Protein AF-A0A7X8ALM3-F1 (afdb_monomer)

Mean predicted aligned error: 10.56 Å

Structure (mmCIF, N/CA/C/O backbone):
data_AF-A0A7X8ALM3-F1
#
_entry.id   AF-A0A7X8ALM3-F1
#
loop_
_atom_site.group_PDB
_atom_site.id
_atom_site.type_symbol
_atom_site.label_atom_id
_atom_site.label_alt_id
_atom_site.label_comp_id
_atom_site.label_asym_id
_atom_site.label_entity_id
_atom_site.label_seq_id
_atom_site.pdbx_PDB_ins_code
_atom_site.Cartn_x
_atom_site.Cartn_y
_atom_site.Cartn_z
_atom_site.occupancy
_atom_site.B_iso_or_equiv
_atom_site.auth_seq_id
_atom_site.auth_comp_id
_atom_site.auth_asym_id
_atom_site.auth_atom_id
_atom_site.pdbx_PDB_model_num
ATOM 1 N N . MET A 1 1 ? 28.242 62.140 18.113 1.00 42.97 1 MET A N 1
ATOM 2 C CA . MET A 1 1 ? 26.883 62.008 17.534 1.00 42.97 1 MET A CA 1
ATOM 3 C C . MET A 1 1 ? 27.015 61.439 16.128 1.00 42.97 1 MET A C 1
ATOM 5 O O . MET A 1 1 ? 28.011 61.757 15.499 1.00 42.97 1 MET A O 1
ATOM 9 N N . ILE A 1 2 ? 26.022 60.651 15.677 1.00 36.22 2 ILE A N 1
ATOM 10 C CA . ILE A 1 2 ? 25.994 59.713 14.520 1.00 36.22 2 ILE A CA 1
ATOM 11 C C . ILE A 1 2 ? 26.435 58.292 14.958 1.00 36.22 2 ILE A C 1
ATOM 13 O O . ILE A 1 2 ? 27.623 58.015 15.042 1.00 36.22 2 ILE A O 1
ATOM 17 N N . ARG A 1 3 ? 25.558 57.487 15.594 1.00 34.81 3 ARG A N 1
ATOM 18 C CA . ARG A 1 3 ? 24.567 56.525 15.026 1.00 34.81 3 ARG A CA 1
ATOM 19 C C . ARG A 1 3 ? 25.234 55.512 14.076 1.00 34.81 3 ARG A C 1
ATOM 21 O O . ARG A 1 3 ? 25.529 55.859 12.945 1.00 34.81 3 ARG A O 1
ATOM 28 N N . SER A 1 4 ? 25.672 54.342 14.551 1.00 39.66 4 SER A N 1
ATOM 29 C CA . SER A 1 4 ? 24.882 53.109 14.778 1.00 39.66 4 SER A CA 1
ATOM 30 C C . SER A 1 4 ? 24.186 52.583 13.522 1.00 39.66 4 SER A C 1
ATOM 32 O O . SER A 1 4 ? 23.047 52.964 13.287 1.00 39.66 4 SER A O 1
ATOM 34 N N . ILE A 1 5 ? 24.824 51.649 12.804 1.00 39.88 5 ILE A N 1
ATOM 35 C CA . ILE A 1 5 ? 24.152 50.519 12.137 1.00 39.88 5 ILE A CA 1
ATOM 36 C C . ILE A 1 5 ? 25.084 49.305 12.262 1.00 39.88 5 ILE A C 1
ATOM 38 O O . ILE A 1 5 ? 26.095 49.201 11.572 1.00 39.88 5 ILE A O 1
ATOM 42 N N . LEU A 1 6 ? 24.759 48.417 13.201 1.00 35.19 6 LEU A N 1
ATOM 43 C CA . LEU A 1 6 ? 25.344 47.087 13.322 1.00 35.19 6 LEU A CA 1
ATOM 44 C C . LEU A 1 6 ? 24.516 46.176 12.404 1.00 35.19 6 LEU A C 1
ATOM 46 O O . LEU A 1 6 ? 23.349 45.917 12.693 1.00 35.19 6 LEU A O 1
ATOM 50 N N . ILE A 1 7 ? 25.075 45.743 11.276 1.00 41.69 7 ILE A N 1
ATOM 51 C CA . ILE A 1 7 ? 24.435 44.735 10.423 1.00 41.69 7 ILE A CA 1
ATOM 52 C C . ILE A 1 7 ? 24.705 43.377 11.072 1.00 41.69 7 ILE A C 1
ATOM 54 O O . ILE A 1 7 ? 25.797 42.825 10.963 1.00 41.69 7 ILE A O 1
ATOM 58 N N . ALA A 1 8 ? 23.713 42.863 11.797 1.00 37.28 8 ALA A N 1
ATOM 59 C CA . ALA A 1 8 ? 23.699 41.484 12.255 1.00 37.28 8 ALA A CA 1
ATOM 60 C C . ALA A 1 8 ? 23.430 40.578 11.045 1.00 37.28 8 ALA A C 1
ATOM 62 O O . ALA A 1 8 ? 22.298 40.460 10.579 1.00 37.28 8 ALA A O 1
ATOM 63 N N . VAL A 1 9 ? 24.483 39.958 10.515 1.00 37.53 9 VAL A N 1
ATOM 64 C CA . VAL A 1 9 ? 24.355 38.863 9.551 1.00 37.53 9 VAL A CA 1
ATOM 65 C C . VAL A 1 9 ? 23.925 37.627 10.335 1.00 37.53 9 VAL A C 1
ATOM 67 O O . VAL A 1 9 ? 24.736 36.961 10.975 1.00 37.53 9 VAL A O 1
ATOM 70 N N . VAL A 1 10 ? 22.624 37.345 10.324 1.00 37.97 10 VAL A N 1
ATOM 71 C CA . VAL A 1 10 ? 22.084 36.060 10.767 1.00 37.97 10 VAL A CA 1
ATOM 72 C C . VAL A 1 10 ? 22.474 35.031 9.709 1.00 37.97 10 VAL A C 1
ATOM 74 O O . VAL A 1 10 ? 21.886 34.983 8.630 1.00 37.97 10 VAL A O 1
ATOM 77 N N . LEU A 1 11 ? 23.498 34.225 10.001 1.00 32.16 11 LEU A N 1
ATOM 78 C CA . LEU A 1 11 ? 23.775 33.000 9.258 1.00 32.16 11 LEU A CA 1
ATOM 79 C C . LEU A 1 11 ? 22.597 32.040 9.490 1.00 32.16 11 LEU A C 1
ATOM 81 O O . LEU A 1 11 ? 22.545 31.331 10.494 1.00 32.16 11 LEU A O 1
ATOM 85 N N . LEU A 1 12 ? 21.634 32.027 8.567 1.00 32.84 12 LEU A N 1
ATOM 86 C CA . LEU A 1 12 ? 20.717 30.902 8.429 1.00 32.84 12 LEU A CA 1
ATOM 87 C C . LEU A 1 12 ? 21.548 29.708 7.948 1.00 32.84 12 LEU A C 1
ATOM 89 O O . LEU A 1 12 ? 21.917 29.619 6.778 1.00 32.84 12 LEU A O 1
ATOM 93 N N . ALA A 1 13 ? 21.859 28.793 8.863 1.00 34.62 13 ALA A N 1
ATOM 94 C CA . ALA A 1 13 ? 22.321 27.460 8.515 1.00 34.62 13 ALA A CA 1
ATOM 95 C C . ALA A 1 13 ? 21.152 26.710 7.859 1.00 34.62 13 ALA A C 1
ATOM 97 O O . ALA A 1 13 ? 20.369 26.032 8.521 1.00 34.62 13 ALA A O 1
ATOM 98 N N . VAL A 1 14 ? 21.003 26.885 6.546 1.00 33.19 14 VAL A N 1
ATOM 99 C CA . VAL A 1 14 ? 20.173 26.016 5.716 1.00 33.19 14 VAL A CA 1
ATOM 100 C C . VAL A 1 14 ? 20.854 24.653 5.729 1.00 33.19 14 VAL A C 1
ATOM 102 O O . VAL A 1 14 ? 21.891 24.462 5.098 1.00 33.19 14 VAL A O 1
ATOM 105 N N . MET A 1 15 ? 20.309 23.716 6.503 1.00 31.58 15 MET A N 1
ATOM 106 C CA . MET A 1 15 ? 20.676 22.313 6.361 1.00 31.58 15 MET A CA 1
ATOM 107 C C . MET A 1 15 ? 20.259 21.878 4.954 1.00 31.58 15 MET A C 1
ATOM 109 O O . MET A 1 15 ? 19.075 21.995 4.627 1.00 31.58 15 MET A O 1
ATOM 113 N N . PRO A 1 16 ? 21.182 21.410 4.099 1.00 35.53 16 PRO A N 1
ATOM 114 C CA . PRO A 1 16 ? 20.782 20.843 2.830 1.00 35.53 16 PRO A CA 1
ATOM 115 C C . PRO A 1 16 ? 19.986 19.575 3.135 1.00 35.53 16 PRO A C 1
ATOM 117 O O . PRO A 1 16 ? 20.497 18.634 3.744 1.00 35.53 16 PRO A O 1
ATOM 120 N N . ALA A 1 17 ? 18.718 19.558 2.721 1.00 36.28 17 ALA A N 1
ATOM 121 C CA . ALA A 1 17 ? 18.027 18.307 2.485 1.00 36.28 17 ALA A CA 1
ATOM 122 C C . ALA A 1 17 ? 18.899 17.538 1.492 1.00 36.28 17 ALA A C 1
ATOM 124 O O . ALA A 1 17 ? 19.085 17.975 0.355 1.00 36.28 17 ALA A O 1
ATOM 125 N N . VAL A 1 18 ? 19.508 16.447 1.950 1.00 33.84 18 VAL A N 1
ATOM 126 C CA . VAL A 1 18 ? 20.234 15.528 1.084 1.00 33.84 18 VAL A CA 1
ATOM 127 C C . VAL A 1 18 ? 19.183 14.898 0.174 1.00 33.84 18 VAL A C 1
ATOM 129 O O . VAL A 1 18 ? 18.592 13.871 0.495 1.00 33.84 18 VAL A O 1
ATOM 132 N N . LEU A 1 19 ? 18.907 15.555 -0.956 1.00 36.72 19 LEU A N 1
ATOM 133 C CA . LEU A 1 19 ? 18.426 14.872 -2.141 1.00 36.72 19 LEU A CA 1
ATOM 134 C C . LEU A 1 19 ? 19.529 13.880 -2.482 1.00 36.72 19 LEU A C 1
ATOM 136 O O . LEU A 1 19 ? 20.581 14.248 -3.005 1.00 36.72 19 LEU A O 1
ATOM 140 N N . VAL A 1 20 ? 19.298 12.617 -2.145 1.00 37.38 20 VAL A N 1
ATOM 141 C CA . VAL A 1 20 ? 20.015 11.522 -2.779 1.00 37.38 20 VAL A CA 1
ATOM 142 C C . VAL A 1 20 ? 19.590 11.572 -4.242 1.00 37.38 20 VAL A C 1
ATOM 144 O O . VAL A 1 20 ? 18.560 11.026 -4.627 1.00 37.38 20 VAL A O 1
ATOM 147 N N . ALA A 1 21 ? 20.348 12.319 -5.043 1.00 37.06 21 ALA A N 1
ATOM 148 C CA . ALA A 1 21 ? 20.296 12.227 -6.485 1.00 37.06 21 ALA A CA 1
ATOM 149 C C . ALA A 1 21 ? 20.693 10.790 -6.825 1.00 37.06 21 ALA A C 1
ATOM 151 O O . ALA A 1 21 ? 21.858 10.408 -6.698 1.00 37.06 21 ALA A O 1
ATOM 152 N N . GLN A 1 22 ? 19.707 9.969 -7.181 1.00 42.00 22 GLN A N 1
ATOM 153 C CA . GLN A 1 22 ? 19.976 8.703 -7.839 1.00 42.00 22 GLN A CA 1
ATOM 154 C C . GLN A 1 22 ? 20.719 9.055 -9.127 1.00 42.00 22 GLN A C 1
ATOM 156 O O . GLN A 1 22 ? 20.191 9.771 -9.978 1.00 42.00 22 GLN A O 1
ATOM 161 N N . GLY A 1 23 ? 21.994 8.664 -9.199 1.00 34.94 23 GLY A N 1
ATOM 162 C CA . GLY A 1 23 ? 22.827 8.911 -10.366 1.00 34.94 23 GLY A CA 1
ATOM 163 C C . GLY A 1 23 ? 22.116 8.401 -11.613 1.00 34.94 23 GLY A C 1
ATOM 164 O O . GLY A 1 23 ? 21.542 7.312 -11.590 1.00 34.94 23 GLY A O 1
ATOM 165 N N . ALA A 1 24 ? 22.129 9.207 -12.674 1.00 36.59 24 ALA A N 1
ATOM 166 C CA . ALA A 1 24 ? 21.631 8.797 -13.975 1.00 36.59 24 ALA A CA 1
ATOM 167 C C . ALA A 1 24 ? 22.342 7.497 -14.370 1.00 36.59 24 ALA A C 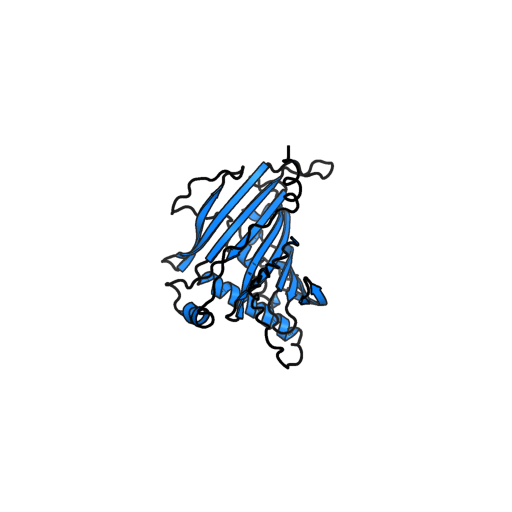1
ATOM 169 O O . ALA A 1 24 ? 23.557 7.472 -14.565 1.00 36.59 24 ALA A O 1
ATOM 170 N N . VAL A 1 25 ? 21.589 6.402 -14.407 1.00 49.72 25 VAL A N 1
ATOM 171 C CA . VAL A 1 25 ? 22.070 5.146 -14.964 1.00 49.72 25 VAL A CA 1
ATOM 172 C C . VAL A 1 25 ? 22.090 5.357 -16.474 1.00 49.72 25 VAL A C 1
ATOM 174 O O . VAL A 1 25 ? 21.031 5.472 -17.088 1.00 49.72 25 VAL A O 1
ATOM 177 N N . ASP A 1 26 ? 23.288 5.469 -17.053 1.00 47.03 26 ASP A N 1
ATOM 178 C CA . ASP A 1 26 ? 23.509 5.447 -18.503 1.00 47.03 26 ASP A CA 1
ATOM 179 C C . ASP A 1 26 ? 23.067 4.078 -19.040 1.00 47.03 26 ASP A C 1
ATOM 181 O O . ASP A 1 26 ? 23.829 3.114 -19.113 1.00 47.03 26 ASP A O 1
ATOM 185 N N . GLY A 1 27 ? 21.784 3.978 -19.364 1.00 58.16 27 GLY A N 1
ATOM 186 C CA . GLY A 1 27 ? 21.141 2.816 -19.948 1.00 58.16 27 GLY A CA 1
ATOM 187 C C . GLY A 1 27 ? 19.998 3.285 -20.835 1.00 58.16 27 GLY A C 1
ATOM 188 O O . GLY A 1 27 ? 19.369 4.310 -20.570 1.00 58.16 27 GLY A O 1
ATOM 189 N N . SER A 1 28 ? 19.734 2.551 -21.917 1.00 69.75 28 SER A N 1
ATOM 190 C CA . SER A 1 28 ? 18.478 2.750 -22.644 1.00 69.75 28 SER A CA 1
ATOM 191 C C . SER A 1 28 ? 17.316 2.562 -21.662 1.00 69.75 28 SER A C 1
ATOM 193 O O . SER A 1 28 ? 17.413 1.674 -20.810 1.00 69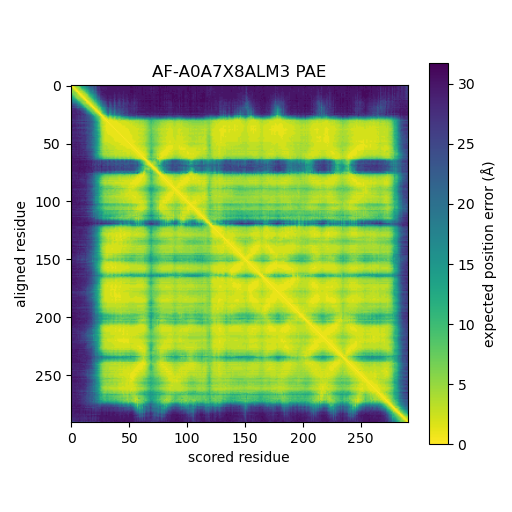.75 28 SER A O 1
ATOM 195 N N . PRO A 1 29 ? 16.252 3.382 -21.735 1.00 74.31 29 PRO A N 1
ATOM 196 C CA . PRO A 1 29 ? 15.106 3.201 -20.860 1.00 74.31 29 PRO A CA 1
ATOM 197 C C . PRO A 1 29 ? 14.581 1.764 -21.006 1.00 74.31 29 PRO A C 1
ATOM 199 O O . PRO A 1 29 ? 14.541 1.257 -22.135 1.00 74.31 29 PRO A O 1
ATOM 202 N N . PRO A 1 30 ? 14.227 1.099 -19.893 1.00 87.38 30 PRO A N 1
ATOM 203 C CA . PRO A 1 30 ? 13.735 -0.272 -19.915 1.00 87.38 30 PRO A CA 1
ATOM 204 C C . PRO A 1 30 ? 12.542 -0.409 -20.865 1.00 87.38 30 PRO A C 1
ATOM 206 O O . PRO A 1 30 ? 11.712 0.495 -21.000 1.00 87.38 30 PRO A O 1
ATOM 209 N N . SER A 1 31 ? 12.448 -1.559 -21.526 1.00 92.44 31 SER A N 1
ATOM 210 C CA . SER A 1 31 ? 11.266 -1.922 -22.305 1.00 92.44 31 SER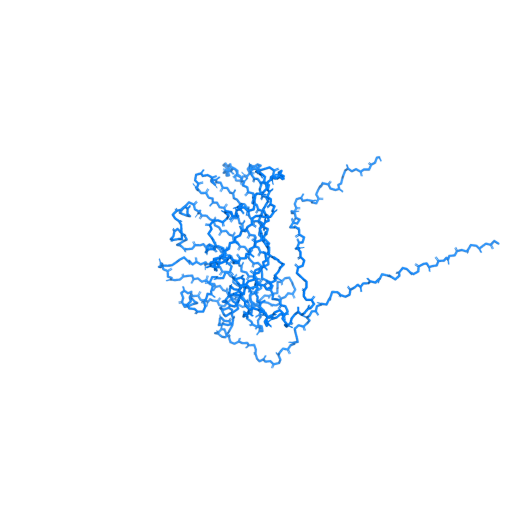 A CA 1
ATOM 211 C C . SER A 1 31 ? 10.020 -1.989 -21.412 1.00 92.44 31 SER A C 1
ATOM 213 O O . SER A 1 31 ? 10.112 -2.144 -20.195 1.00 92.44 31 SER A O 1
ATOM 215 N N . LEU A 1 32 ? 8.825 -1.922 -22.011 1.00 91.62 32 LEU A N 1
ATOM 216 C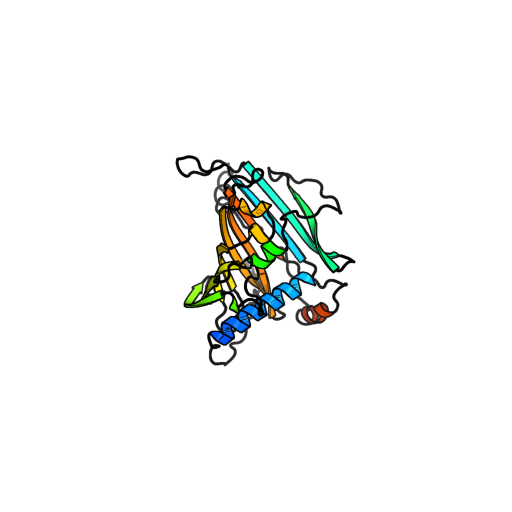 CA . LEU A 1 32 ? 7.569 -2.030 -21.258 1.00 91.62 32 LEU A CA 1
ATOM 217 C C . LEU A 1 32 ? 7.487 -3.337 -20.448 1.00 91.62 32 LEU A C 1
ATOM 219 O O . LEU A 1 32 ? 7.046 -3.323 -19.303 1.00 91.62 32 LEU A O 1
ATOM 223 N N . ALA A 1 33 ? 7.947 -4.452 -21.022 1.00 94.00 33 ALA A N 1
ATOM 224 C CA . ALA A 1 33 ? 7.982 -5.736 -20.328 1.00 94.00 33 ALA A CA 1
ATOM 225 C C . ALA A 1 33 ? 8.924 -5.697 -19.111 1.00 94.00 33 ALA A C 1
ATOM 227 O O . ALA A 1 33 ? 8.541 -6.124 -18.026 1.00 94.00 33 ALA A O 1
ATOM 228 N N . GLU A 1 34 ? 10.119 -5.117 -19.264 1.00 95.06 34 GLU A N 1
ATOM 229 C CA . GLU A 1 34 ? 11.064 -4.937 -18.154 1.00 95.06 34 GLU A CA 1
ATOM 230 C C . GLU A 1 34 ? 10.510 -3.995 -17.077 1.00 95.06 34 GLU A C 1
ATOM 232 O O . GLU A 1 34 ? 10.685 -4.261 -15.891 1.00 95.06 34 GLU A O 1
ATOM 237 N N . LEU A 1 35 ? 9.795 -2.930 -17.454 1.00 94.94 35 LEU A N 1
ATOM 238 C CA . LEU A 1 35 ? 9.128 -2.033 -16.504 1.00 94.94 35 LEU A CA 1
ATOM 239 C C . LEU A 1 35 ? 8.060 -2.754 -15.679 1.00 94.94 35 LEU A C 1
ATOM 241 O O . LEU A 1 35 ? 8.011 -2.575 -14.463 1.00 94.94 35 LEU A O 1
ATOM 245 N N . ILE A 1 36 ? 7.223 -3.574 -16.319 1.00 95.81 36 ILE A N 1
ATOM 246 C CA . ILE A 1 36 ? 6.192 -4.371 -15.639 1.00 95.81 36 ILE A CA 1
ATOM 247 C C . ILE A 1 36 ? 6.840 -5.369 -14.672 1.00 95.81 36 ILE A C 1
ATOM 249 O O . ILE A 1 36 ? 6.396 -5.509 -13.531 1.00 95.81 36 ILE A O 1
ATOM 253 N N . ASP A 1 37 ? 7.914 -6.031 -15.101 1.00 96.50 37 ASP A N 1
ATOM 254 C CA . ASP A 1 37 ? 8.645 -6.987 -14.274 1.00 96.50 37 ASP A CA 1
ATOM 255 C C . ASP A 1 37 ? 9.319 -6.308 -13.079 1.00 96.50 37 ASP A C 1
ATOM 257 O O . ASP A 1 37 ? 9.228 -6.802 -11.953 1.00 96.50 37 ASP A O 1
ATOM 261 N N . ASN A 1 38 ? 9.939 -5.148 -13.295 1.00 96.25 38 ASN A N 1
ATOM 262 C CA . ASN A 1 38 ? 10.542 -4.347 -12.235 1.00 96.25 38 ASN A CA 1
ATOM 263 C C . ASN A 1 38 ? 9.494 -3.849 -11.237 1.00 96.25 38 ASN A C 1
ATOM 265 O O . ASN A 1 38 ? 9.717 -3.956 -10.031 1.00 96.25 38 ASN A O 1
ATOM 269 N N . LEU A 1 39 ? 8.336 -3.382 -11.713 1.00 97.06 39 LEU A N 1
ATOM 270 C CA . LEU A 1 39 ? 7.218 -2.966 -10.868 1.00 97.06 39 LEU A CA 1
ATOM 271 C C . LEU A 1 39 ? 6.722 -4.123 -9.992 1.00 97.06 39 LEU A C 1
ATOM 273 O O . LEU A 1 39 ? 6.602 -3.963 -8.776 1.00 97.06 39 LEU A O 1
ATOM 277 N N . ALA A 1 40 ? 6.477 -5.294 -10.585 1.00 96.94 40 ALA A N 1
ATOM 278 C CA . ALA A 1 40 ? 6.006 -6.463 -9.846 1.00 96.94 40 ALA A CA 1
ATOM 279 C C . ALA A 1 40 ? 7.043 -6.945 -8.814 1.00 96.94 40 ALA A C 1
ATOM 281 O O . ALA A 1 40 ? 6.714 -7.250 -7.666 1.00 96.94 40 ALA A O 1
ATOM 282 N N . ASN A 1 41 ? 8.326 -6.952 -9.186 1.00 96.94 41 ASN A N 1
ATOM 283 C CA . ASN A 1 41 ? 9.413 -7.298 -8.272 1.00 96.94 41 ASN A CA 1
ATOM 284 C C . ASN A 1 41 ? 9.571 -6.274 -7.139 1.00 96.94 41 ASN A C 1
ATOM 286 O O . ASN A 1 41 ? 9.838 -6.661 -6.000 1.00 96.94 41 ASN A O 1
ATOM 290 N N . ALA A 1 42 ? 9.397 -4.979 -7.418 1.00 96.62 42 ALA A N 1
ATOM 291 C CA . ALA A 1 42 ? 9.428 -3.932 -6.402 1.00 96.62 42 ALA A CA 1
ATOM 292 C C . ALA A 1 42 ? 8.294 -4.116 -5.385 1.00 96.62 42 ALA A C 1
ATOM 294 O O . ALA A 1 42 ? 8.542 -4.031 -4.182 1.00 96.62 42 ALA A O 1
ATOM 295 N N . GLN A 1 43 ? 7.085 -4.449 -5.848 1.00 95.94 43 GLN A N 1
ATOM 296 C CA . GLN A 1 43 ? 5.953 -4.746 -4.969 1.00 95.94 43 GLN A CA 1
ATOM 297 C C . GLN A 1 43 ? 6.197 -5.990 -4.112 1.00 95.94 43 GLN A C 1
ATOM 299 O O . GLN A 1 43 ? 6.042 -5.929 -2.893 1.00 95.94 43 GLN A O 1
ATOM 304 N N . HIS A 1 44 ? 6.684 -7.081 -4.708 1.00 95.88 44 HIS A N 1
ATOM 305 C CA . HIS A 1 44 ? 7.031 -8.294 -3.965 1.00 95.88 44 HIS A CA 1
ATOM 306 C C . HIS A 1 44 ? 8.099 -8.043 -2.894 1.00 95.88 44 HIS A C 1
ATOM 308 O O . HIS A 1 44 ? 7.950 -8.468 -1.749 1.00 95.88 44 HIS A O 1
ATOM 314 N N . ARG A 1 45 ? 9.173 -7.318 -3.235 1.00 95.25 45 ARG A N 1
ATOM 315 C CA . ARG A 1 45 ? 10.237 -6.978 -2.278 1.00 95.25 45 ARG A CA 1
ATOM 316 C C . ARG A 1 45 ? 9.743 -6.047 -1.173 1.00 95.25 45 ARG A C 1
ATOM 318 O O . ARG A 1 45 ? 10.154 -6.221 -0.029 1.00 95.25 45 ARG A O 1
ATOM 325 N N . GLY A 1 46 ? 8.883 -5.083 -1.503 1.00 95.44 46 GLY A N 1
ATOM 326 C CA . GLY A 1 46 ? 8.257 -4.176 -0.539 1.00 95.44 46 GLY A CA 1
ATOM 327 C C . GLY A 1 46 ? 7.388 -4.921 0.471 1.00 95.44 46 GLY A C 1
ATOM 328 O O . GLY A 1 46 ? 7.583 -4.767 1.676 1.00 95.44 46 GLY A O 1
ATOM 329 N N . SER A 1 47 ? 6.502 -5.786 -0.024 1.00 93.62 47 SER A N 1
ATOM 330 C CA . SER A 1 47 ? 5.674 -6.701 0.772 1.00 93.62 47 SER A CA 1
ATOM 331 C C . SER A 1 47 ? 6.529 -7.588 1.691 1.00 93.62 47 SER A C 1
ATOM 333 O O . SER A 1 47 ? 6.401 -7.540 2.915 1.00 93.62 47 SER A O 1
ATOM 335 N N . PHE A 1 48 ? 7.521 -8.289 1.127 1.00 93.50 48 PHE A N 1
ATOM 336 C CA . PHE A 1 48 ? 8.443 -9.145 1.881 1.00 93.50 48 PHE A CA 1
ATOM 337 C C . PHE A 1 48 ? 9.169 -8.401 3.010 1.00 93.50 48 PHE A C 1
ATOM 339 O O . PHE A 1 48 ? 9.320 -8.939 4.112 1.00 93.50 48 PHE A O 1
ATOM 346 N N . PHE A 1 49 ? 9.656 -7.189 2.719 1.00 94.81 49 PHE A N 1
ATOM 347 C CA . PHE A 1 49 ? 10.384 -6.355 3.671 1.00 94.81 49 PHE A CA 1
ATOM 348 C C . PHE A 1 49 ? 9.474 -5.893 4.810 1.00 94.81 49 PHE A C 1
ATOM 350 O O . PHE A 1 49 ? 9.875 -5.976 5.971 1.00 94.81 49 PHE A O 1
ATOM 357 N N . ARG A 1 50 ? 8.243 -5.469 4.494 1.00 93.00 50 ARG A N 1
ATOM 358 C CA . ARG A 1 50 ? 7.229 -5.060 5.477 1.00 93.00 50 ARG A CA 1
ATOM 359 C C . ARG A 1 50 ? 6.929 -6.156 6.479 1.00 93.00 50 ARG A C 1
ATOM 361 O O . ARG A 1 50 ? 7.059 -5.914 7.674 1.00 93.00 50 ARG A O 1
ATOM 368 N N . ASP A 1 51 ? 6.638 -7.361 6.008 1.00 91.50 51 ASP A N 1
ATOM 369 C CA . ASP A 1 51 ? 6.280 -8.490 6.877 1.00 91.50 51 ASP A CA 1
ATOM 370 C C . ASP A 1 51 ? 7.388 -8.876 7.873 1.00 91.50 51 ASP A C 1
ATOM 372 O O . ASP A 1 51 ? 7.130 -9.520 8.889 1.00 91.50 51 ASP A O 1
ATOM 376 N N . ARG A 1 52 ? 8.635 -8.480 7.593 1.00 94.19 52 ARG A N 1
ATOM 377 C CA . ARG A 1 52 ? 9.834 -8.832 8.372 1.00 94.19 52 ARG A CA 1
ATOM 378 C C . ARG A 1 52 ? 10.419 -7.668 9.157 1.00 94.19 52 ARG A C 1
ATOM 380 O O . ARG A 1 52 ? 11.457 -7.823 9.799 1.00 94.19 52 ARG A O 1
ATOM 387 N N . CYS A 1 53 ? 9.777 -6.509 9.119 1.00 94.56 53 CYS A N 1
ATOM 388 C CA . CYS A 1 53 ? 10.200 -5.335 9.867 1.00 94.56 53 CYS A CA 1
ATOM 389 C C . CYS A 1 53 ? 9.258 -5.047 11.034 1.00 94.56 53 CYS A C 1
ATOM 391 O O . CYS A 1 53 ? 8.125 -5.520 11.096 1.00 94.56 53 CYS A O 1
ATOM 393 N N . VAL A 1 54 ? 9.754 -4.237 11.962 1.00 94.25 54 VAL A N 1
ATOM 394 C CA . VAL A 1 54 ? 8.915 -3.450 12.861 1.00 94.25 54 VAL A CA 1
ATOM 395 C C . VAL A 1 54 ? 8.712 -2.088 12.216 1.00 94.25 54 VAL A C 1
ATOM 397 O O . VAL A 1 54 ? 9.667 -1.502 11.708 1.00 94.25 54 VAL A O 1
ATOM 400 N N . TYR A 1 55 ? 7.489 -1.579 12.217 1.00 94.00 55 TYR A N 1
ATOM 401 C CA . TYR A 1 55 ? 7.179 -0.244 11.716 1.00 94.00 55 TYR A CA 1
ATOM 402 C C . TYR A 1 55 ? 5.893 0.279 12.363 1.00 94.00 55 TYR A C 1
ATOM 404 O O . TYR A 1 55 ? 5.214 -0.428 13.101 1.00 94.00 55 TYR A O 1
ATOM 412 N N . PHE A 1 56 ? 5.549 1.533 12.110 1.00 93.06 56 PHE A N 1
ATOM 413 C CA . PHE A 1 56 ? 4.348 2.173 12.620 1.00 93.06 56 PHE A CA 1
ATOM 414 C C . PHE A 1 56 ? 3.389 2.504 11.491 1.00 93.06 56 PHE A C 1
ATOM 416 O O . PHE A 1 56 ? 3.792 2.950 10.418 1.00 93.06 56 PHE A O 1
ATOM 423 N N . GLN A 1 57 ? 2.105 2.347 11.779 1.00 92.12 57 GLN A N 1
ATOM 424 C CA . GLN A 1 57 ? 1.009 2.781 10.933 1.00 92.12 57 GLN A CA 1
ATOM 425 C C . GLN A 1 57 ? 0.142 3.767 11.697 1.00 92.12 57 GLN A C 1
ATOM 427 O O . GLN A 1 57 ? -0.157 3.569 12.874 1.00 92.12 57 GLN A O 1
ATOM 432 N N . ARG A 1 58 ? -0.321 4.809 11.018 1.00 91.38 58 ARG A N 1
ATOM 433 C CA . ARG A 1 58 ? -1.359 5.709 11.517 1.00 91.38 58 ARG A CA 1
ATOM 434 C C . ARG A 1 58 ? -2.520 5.673 10.567 1.00 91.38 58 ARG A C 1
ATOM 436 O O . ARG A 1 58 ? -2.339 5.845 9.370 1.00 91.38 58 ARG A O 1
ATOM 443 N N . LEU A 1 59 ? -3.693 5.487 11.139 1.00 89.81 59 LEU A N 1
ATOM 444 C CA . LEU A 1 59 ? -4.934 5.420 10.415 1.00 89.81 59 LEU A CA 1
ATOM 445 C C . LEU A 1 59 ? -5.886 6.461 10.976 1.00 89.81 59 LEU A C 1
ATOM 447 O O . LEU A 1 59 ? -6.235 6.432 12.157 1.00 89.81 59 LEU A O 1
ATOM 451 N N . TYR A 1 60 ? -6.303 7.366 10.112 1.00 90.75 60 TYR A N 1
ATOM 452 C CA . TYR A 1 60 ? -7.374 8.300 10.359 1.00 90.75 60 TYR A CA 1
ATOM 453 C C . TYR A 1 60 ? -8.600 7.876 9.563 1.00 90.75 60 TYR A C 1
ATOM 455 O O . TYR A 1 60 ? -8.487 7.543 8.388 1.00 90.75 60 TYR A O 1
ATOM 463 N N . VAL A 1 61 ? -9.762 7.855 10.209 1.00 88.88 61 VAL A N 1
ATOM 464 C CA . VAL A 1 61 ? -11.023 7.440 9.596 1.00 88.88 61 VAL A CA 1
ATOM 465 C C . VAL A 1 61 ? -12.084 8.468 9.919 1.00 88.88 61 VAL A C 1
ATOM 467 O O . VAL A 1 61 ? -12.359 8.722 11.094 1.00 88.88 61 VAL A O 1
ATOM 470 N N . GLU A 1 62 ? -12.727 8.984 8.882 1.00 89.12 62 GLU A N 1
ATOM 471 C CA . GLU A 1 62 ? -13.929 9.802 8.975 1.00 89.12 62 GLU A CA 1
ATOM 472 C C . GLU A 1 62 ? -15.113 9.070 8.368 1.00 89.12 62 GLU A C 1
ATOM 474 O O . GLU A 1 62 ? -14.980 8.366 7.365 1.00 89.12 62 GLU A O 1
ATOM 479 N N . ARG A 1 63 ? -16.292 9.260 8.958 1.00 86.56 63 ARG A N 1
ATOM 480 C CA . ARG A 1 63 ? -17.548 8.804 8.369 1.00 86.56 63 ARG A CA 1
ATOM 481 C C . ARG A 1 63 ? -18.589 9.890 8.386 1.00 86.56 63 ARG A C 1
ATOM 483 O O . ARG A 1 63 ? -18.696 10.656 9.342 1.00 86.56 63 ARG A O 1
ATOM 490 N N . PHE A 1 64 ? -19.405 9.855 7.353 1.00 84.94 64 PHE A N 1
ATOM 491 C CA . PHE A 1 64 ? -20.467 10.798 7.082 1.00 84.94 64 PHE A CA 1
ATOM 492 C C . PHE A 1 64 ? -21.775 10.016 6.975 1.00 84.94 64 PHE A C 1
ATOM 494 O O . PHE A 1 64 ? -21.786 8.852 6.559 1.00 84.94 64 PHE A O 1
ATOM 501 N N . LYS A 1 65 ? -22.895 10.639 7.358 1.00 73.12 65 LYS A N 1
ATOM 502 C CA . LYS A 1 65 ? -24.208 10.068 7.023 1.00 73.12 65 LYS A CA 1
ATOM 503 C C . LYS A 1 65 ? -24.347 9.992 5.502 1.00 73.12 65 LYS A C 1
ATOM 505 O O . LYS A 1 65 ? -23.662 10.709 4.773 1.00 73.12 65 LYS A O 1
ATOM 510 N N . GLU A 1 66 ? -25.228 9.107 5.041 1.00 67.12 66 GLU A N 1
ATOM 511 C CA . GLU A 1 66 ? -25.591 9.012 3.625 1.00 67.12 66 GLU A CA 1
ATOM 512 C C . GLU A 1 66 ? -25.866 10.397 3.031 1.00 67.12 66 GLU A C 1
ATOM 514 O O . GLU A 1 66 ? -26.397 11.273 3.722 1.00 67.12 66 GLU A O 1
ATOM 519 N N . ARG A 1 67 ? -25.487 10.583 1.759 1.00 60.31 67 ARG A N 1
ATOM 520 C CA . ARG A 1 67 ? -25.747 11.825 1.024 1.00 60.31 67 ARG A CA 1
ATOM 521 C C . ARG A 1 67 ? -27.213 12.204 1.179 1.00 60.31 67 ARG A C 1
ATOM 523 O O . ARG A 1 67 ? -28.094 11.361 0.990 1.00 60.31 67 ARG A O 1
ATOM 530 N N . THR A 1 68 ? -27.471 13.471 1.490 1.00 57.66 68 THR A N 1
ATOM 531 C CA . THR A 1 68 ? -28.828 13.997 1.344 1.00 57.66 68 THR A CA 1
ATOM 532 C C . THR A 1 68 ? -29.213 13.969 -0.146 1.00 57.66 68 THR A C 1
ATOM 534 O O . THR A 1 68 ? -28.325 13.869 -1.003 1.00 57.66 68 THR A O 1
ATOM 537 N N . PRO A 1 69 ? -30.508 14.033 -0.501 1.00 52.94 69 PRO A N 1
ATOM 538 C CA . PRO A 1 69 ? -30.949 14.085 -1.900 1.00 52.94 69 PRO A CA 1
ATOM 539 C C . PRO A 1 69 ? -30.264 15.183 -2.737 1.00 52.94 69 PRO A C 1
ATOM 541 O O . PRO A 1 69 ? -30.156 15.060 -3.952 1.00 52.94 69 PRO A O 1
ATOM 544 N N . GLU A 1 70 ? -29.752 16.227 -2.085 1.00 59.69 70 GLU A N 1
ATOM 545 C CA . GLU A 1 70 ? -29.033 17.365 -2.666 1.00 59.69 70 GLU A CA 1
ATOM 546 C C . GLU A 1 70 ? -27.529 17.100 -2.889 1.00 59.69 70 GLU A C 1
ATOM 548 O O . GLU A 1 70 ? -26.803 17.984 -3.340 1.00 59.69 70 GLU A O 1
ATOM 553 N N . GLY A 1 71 ? -27.034 15.897 -2.578 1.00 57.06 71 GLY A N 1
ATOM 554 C CA . GLY A 1 71 ? -25.648 15.482 -2.821 1.00 57.06 71 GLY A CA 1
ATOM 555 C C . GLY A 1 71 ? -24.631 15.959 -1.780 1.00 57.06 71 GLY A C 1
ATOM 556 O O . GLY A 1 71 ? -23.438 15.699 -1.941 1.00 57.06 71 GLY A O 1
ATOM 557 N N . VAL A 1 72 ? -25.077 16.616 -0.705 1.00 56.81 72 VAL A N 1
ATOM 558 C CA . VAL A 1 72 ? -24.206 17.111 0.368 1.00 56.81 72 VAL A CA 1
ATOM 559 C C . VAL A 1 72 ? -24.026 16.023 1.428 1.00 56.81 72 VAL A C 1
ATOM 561 O O . VAL A 1 72 ? -24.989 15.397 1.881 1.00 56.81 72 VAL A O 1
ATOM 564 N N . TYR A 1 73 ? -22.779 15.782 1.832 1.00 59.09 73 TYR A N 1
ATOM 565 C CA . TYR A 1 73 ? -22.489 14.976 3.014 1.00 59.09 73 TYR A CA 1
ATOM 566 C C . TYR A 1 73 ? -22.765 15.824 4.259 1.00 59.09 73 TYR A C 1
ATOM 568 O O . TYR A 1 73 ? -22.165 16.882 4.425 1.00 59.09 73 TYR A O 1
ATOM 576 N N . ALA A 1 74 ? -23.676 15.375 5.125 1.00 59.22 74 ALA A N 1
ATOM 577 C CA . ALA A 1 74 ? -23.845 15.976 6.450 1.00 59.22 74 ALA A CA 1
ATOM 578 C C . ALA A 1 74 ? -22.542 15.873 7.270 1.00 59.22 74 ALA A C 1
ATOM 580 O O . ALA A 1 74 ? -21.715 15.011 6.969 1.00 59.22 74 ALA A O 1
ATOM 581 N N . ASP A 1 75 ? -22.396 16.703 8.313 1.00 64.88 75 ASP A N 1
ATOM 582 C CA . ASP A 1 75 ? -21.241 16.718 9.229 1.00 64.88 75 ASP A CA 1
ATOM 583 C C . ASP A 1 75 ? -20.743 15.311 9.597 1.00 64.88 75 ASP A C 1
ATOM 585 O O . ASP A 1 75 ? -21.534 14.365 9.745 1.00 64.88 75 ASP A O 1
ATOM 589 N N . SER A 1 76 ? -19.424 15.171 9.778 1.00 63.44 76 SER A N 1
ATOM 590 C CA . SER A 1 76 ? -18.830 13.885 10.140 1.00 63.44 76 SER A CA 1
ATOM 591 C C . SER A 1 76 ? -19.455 13.356 11.438 1.00 63.44 76 SER A C 1
ATOM 593 O O . SER A 1 76 ? -19.530 14.026 12.468 1.00 63.44 76 SER A O 1
ATOM 595 N N . ILE A 1 77 ? -19.951 12.122 11.387 1.00 80.88 77 ILE A N 1
ATOM 596 C CA . ILE A 1 77 ? -20.600 11.464 12.530 1.00 80.88 77 ILE A CA 1
ATOM 597 C C . ILE A 1 77 ? -19.631 10.632 13.359 1.00 80.88 77 ILE A C 1
ATOM 599 O O . ILE A 1 77 ? -19.967 10.191 14.459 1.00 80.88 77 ILE A O 1
ATOM 603 N N . TYR A 1 78 ? -18.451 10.369 12.805 1.00 84.06 78 TYR A N 1
ATOM 604 C CA . TYR A 1 78 ? -17.435 9.544 13.422 1.00 84.06 78 TYR A CA 1
ATOM 605 C C . TYR A 1 78 ? -16.064 9.947 12.901 1.00 84.06 78 TYR A C 1
ATOM 607 O O . TYR A 1 78 ? -15.848 9.977 11.691 1.00 84.06 78 TYR A O 1
ATOM 615 N N . GLN A 1 79 ? -15.140 10.202 13.817 1.00 88.31 79 GLN A N 1
ATOM 616 C CA . GLN A 1 79 ? -13.741 10.470 13.526 1.00 88.31 79 GLN A CA 1
ATOM 617 C C . GLN A 1 79 ? -12.875 9.685 14.504 1.00 88.31 79 GLN A C 1
ATOM 619 O O . GLN A 1 79 ? -12.996 9.878 15.712 1.00 88.31 79 GLN A O 1
ATOM 624 N N . ARG A 1 80 ? -11.993 8.824 13.995 1.00 88.56 80 ARG A N 1
ATOM 625 C CA . ARG A 1 80 ? -11.056 8.032 14.804 1.00 88.56 80 ARG A CA 1
ATOM 626 C C . ARG A 1 80 ? -9.651 8.148 14.243 1.00 88.56 80 ARG A C 1
ATOM 628 O O . ARG A 1 80 ? -9.460 8.085 13.036 1.00 88.56 80 ARG A O 1
ATOM 635 N N . LEU A 1 81 ? -8.680 8.279 15.134 1.00 90.88 81 LEU A N 1
ATOM 636 C CA . LEU A 1 81 ? -7.260 8.283 14.839 1.00 90.88 81 LEU A CA 1
ATOM 637 C C . LEU A 1 81 ? -6.610 7.176 15.661 1.00 90.88 81 LEU A C 1
ATOM 639 O O . LEU A 1 81 ? -6.686 7.186 16.888 1.00 90.88 81 LEU A O 1
ATOM 643 N N . SER A 1 82 ? -5.961 6.241 14.985 1.00 90.62 82 SER A N 1
ATOM 644 C CA . SER A 1 82 ? -5.255 5.130 15.609 1.00 90.62 82 SER A CA 1
ATOM 645 C C . SER A 1 82 ? -3.810 5.117 15.141 1.00 90.62 82 SER A C 1
ATOM 647 O O . SER A 1 82 ? -3.542 5.331 13.960 1.00 90.62 82 SER A O 1
ATOM 649 N N . VAL A 1 83 ? -2.881 4.832 16.047 1.00 92.25 83 VAL A N 1
ATOM 650 C CA . VAL A 1 83 ? -1.502 4.485 15.703 1.00 92.25 83 VAL A CA 1
ATOM 651 C C . VAL A 1 83 ? -1.243 3.069 16.186 1.00 92.25 83 VAL A C 1
ATOM 653 O O . VAL A 1 83 ? -1.562 2.724 17.327 1.00 92.25 83 VAL A O 1
ATOM 656 N N . ALA A 1 84 ? -0.673 2.249 15.316 1.00 91.81 84 ALA A N 1
ATOM 657 C CA . ALA A 1 84 ? -0.284 0.884 15.609 1.00 91.81 84 ALA A CA 1
ATOM 658 C C . ALA A 1 84 ? 1.197 0.681 15.302 1.00 91.81 84 ALA A C 1
ATOM 660 O O . ALA A 1 84 ? 1.713 1.230 14.334 1.00 91.81 84 ALA A O 1
ATOM 661 N N . GLU A 1 85 ? 1.861 -0.116 16.123 1.00 93.19 85 GLU A N 1
ATOM 662 C CA . GLU A 1 85 ? 3.122 -0.756 15.774 1.00 93.19 85 GLU A CA 1
ATOM 663 C C . GLU A 1 85 ? 2.787 -2.075 15.081 1.00 93.19 85 GLU A C 1
ATOM 665 O O . GLU A 1 85 ? 2.012 -2.879 15.608 1.00 93.19 85 GLU A O 1
ATOM 670 N N . VAL A 1 86 ? 3.344 -2.284 13.899 1.00 91.31 86 VAL A N 1
ATOM 671 C CA . VAL A 1 86 ? 3.244 -3.535 13.165 1.00 91.31 86 VAL A CA 1
ATOM 672 C C . VAL A 1 86 ? 4.551 -4.286 13.307 1.00 91.31 86 VAL A C 1
ATOM 674 O O . VAL A 1 86 ? 5.627 -3.727 13.099 1.00 91.31 86 VAL A O 1
ATOM 677 N N . SER A 1 87 ? 4.449 -5.547 13.695 1.00 91.31 87 SER A N 1
ATOM 678 C CA . SER A 1 87 ? 5.571 -6.468 13.802 1.00 91.31 87 SER A CA 1
ATOM 679 C C . SER A 1 87 ? 5.059 -7.900 13.732 1.00 91.31 87 SER A C 1
ATOM 681 O O . SER A 1 87 ? 3.879 -8.163 13.963 1.00 91.31 87 SER A O 1
ATOM 683 N N . ALA A 1 88 ? 5.939 -8.837 13.404 1.00 89.31 88 ALA A N 1
ATOM 684 C CA . ALA A 1 88 ? 5.633 -10.245 13.569 1.00 89.31 88 ALA A CA 1
ATOM 685 C C . ALA A 1 88 ? 5.731 -10.644 15.043 1.00 89.31 88 ALA A C 1
ATOM 687 O O . ALA A 1 88 ? 6.677 -10.248 15.733 1.00 89.31 88 ALA A O 1
ATOM 688 N N . ASP A 1 89 ? 4.778 -11.445 15.503 1.00 87.06 89 ASP A N 1
ATOM 689 C CA . ASP A 1 89 ? 4.812 -12.040 16.829 1.00 87.06 89 ASP A CA 1
ATOM 690 C C . ASP A 1 89 ? 5.713 -13.288 16.889 1.00 87.06 89 ASP A C 1
ATOM 692 O O . ASP A 1 89 ? 6.365 -13.676 15.918 1.00 87.06 89 ASP A O 1
ATOM 696 N N . LYS A 1 90 ? 5.762 -13.932 18.060 1.00 87.38 90 LYS A N 1
ATOM 697 C CA . LYS A 1 90 ? 6.575 -15.136 18.306 1.00 87.38 90 LYS A CA 1
ATOM 698 C C . LYS A 1 90 ? 6.248 -16.308 17.366 1.00 87.38 90 LYS A C 1
ATOM 700 O O . LYS A 1 90 ? 7.120 -17.144 17.139 1.00 87.38 90 LYS A O 1
ATOM 705 N N . ASP A 1 91 ? 5.023 -16.358 16.848 1.00 89.06 91 ASP A N 1
ATOM 706 C CA . ASP A 1 91 ? 4.522 -17.402 15.957 1.00 89.06 91 ASP A CA 1
ATOM 707 C C . ASP A 1 91 ? 4.705 -17.001 14.481 1.00 89.06 91 ASP A C 1
ATOM 709 O O . ASP A 1 91 ? 4.327 -17.747 13.579 1.00 89.06 91 ASP A O 1
ATOM 713 N N . ARG A 1 92 ? 5.391 -15.870 14.235 1.00 86.06 92 ARG A N 1
ATOM 714 C CA . ARG A 1 92 ? 5.683 -15.283 12.920 1.00 86.06 92 ARG A CA 1
ATOM 715 C C . ARG A 1 92 ? 4.444 -14.759 12.197 1.00 86.06 92 ARG A C 1
ATOM 717 O O . ARG A 1 92 ? 4.473 -14.586 10.979 1.00 86.06 92 ARG A O 1
ATOM 724 N N . GLU A 1 93 ? 3.385 -14.457 12.940 1.00 86.56 93 GLU A N 1
ATOM 725 C CA . GLU A 1 93 ? 2.200 -13.800 12.403 1.00 86.56 93 GLU A CA 1
ATOM 726 C C . GLU A 1 93 ? 2.359 -12.281 12.482 1.00 86.56 93 GLU A C 1
ATOM 728 O O . GLU A 1 93 ? 2.717 -11.728 13.523 1.00 86.56 93 GLU A O 1
ATOM 733 N N . VAL A 1 94 ? 2.091 -11.584 11.375 1.00 86.19 94 VAL A N 1
ATOM 734 C CA . VAL A 1 94 ? 2.139 -10.118 11.333 1.00 86.19 94 VAL A CA 1
ATOM 735 C C . VAL A 1 94 ? 0.942 -9.553 12.094 1.00 86.19 94 VAL A C 1
ATOM 737 O O . VAL A 1 94 ? -0.211 -9.735 11.698 1.00 86.19 94 VAL A O 1
ATOM 740 N N . ILE A 1 95 ? 1.217 -8.829 13.178 1.00 86.25 95 ILE A N 1
ATOM 741 C CA . ILE A 1 95 ? 0.208 -8.214 14.039 1.00 86.25 95 ILE A CA 1
ATOM 742 C C . ILE A 1 95 ? 0.350 -6.692 14.056 1.00 86.25 95 ILE A C 1
ATOM 744 O O . ILE A 1 95 ? 1.450 -6.152 14.080 1.00 86.25 95 ILE A O 1
ATOM 748 N N . ALA A 1 96 ? -0.780 -5.984 14.115 1.00 88.56 96 ALA A N 1
ATOM 749 C CA . ALA A 1 96 ? -0.826 -4.536 14.313 1.00 88.56 96 ALA A CA 1
ATOM 750 C C . ALA A 1 96 ? -1.278 -4.217 15.746 1.00 88.56 96 ALA A C 1
ATOM 752 O O . ALA A 1 96 ? -2.476 -4.203 16.052 1.00 88.56 96 ALA A O 1
ATOM 753 N N . ARG A 1 97 ? -0.331 -3.982 16.655 1.00 90.25 97 ARG A N 1
ATOM 754 C CA . ARG A 1 97 ? -0.596 -3.648 18.061 1.00 90.25 97 ARG A CA 1
ATOM 755 C C . ARG A 1 97 ? -0.860 -2.155 18.205 1.00 90.25 97 ARG A C 1
ATOM 757 O O . ARG A 1 97 ? -0.019 -1.340 17.844 1.00 90.25 97 ARG A O 1
ATOM 764 N N . LEU A 1 98 ? -2.014 -1.780 18.760 1.00 91.19 98 LEU A N 1
ATOM 765 C CA . LEU A 1 98 ? -2.320 -0.366 18.991 1.00 91.19 98 LEU A CA 1
ATOM 766 C C . LEU A 1 98 ? -1.355 0.219 20.028 1.00 91.19 98 LEU A C 1
ATOM 768 O O . LEU A 1 98 ? -1.143 -0.364 21.089 1.00 91.19 98 LEU A O 1
ATOM 772 N N . VAL A 1 99 ? -0.804 1.389 19.715 1.00 92.62 99 VAL A N 1
ATOM 773 C CA . VAL A 1 99 ? 0.026 2.192 20.627 1.00 92.62 99 VAL A CA 1
ATOM 774 C C . VAL A 1 99 ? -0.690 3.472 21.053 1.00 92.62 99 VAL A C 1
ATOM 776 O O . VAL A 1 99 ? -0.480 3.957 22.160 1.00 92.62 99 VAL A O 1
ATOM 779 N N . SER A 1 100 ? -1.581 4.000 20.212 1.00 92.06 100 SER A N 1
ATOM 780 C CA . SER A 1 100 ? -2.491 5.084 20.574 1.00 92.06 100 SER A CA 1
ATOM 781 C C . SER A 1 100 ? -3.788 4.981 19.783 1.00 92.06 100 SER A C 1
ATOM 783 O O . SER A 1 100 ? -3.835 4.399 18.697 1.00 92.06 100 SER A O 1
ATOM 785 N N . ASP A 1 101 ? -4.871 5.502 20.349 1.00 91.75 101 ASP A N 1
ATOM 786 C CA . ASP A 1 101 ? -6.176 5.445 19.711 1.00 91.75 101 ASP A CA 1
ATOM 787 C C . ASP A 1 101 ? -7.107 6.527 20.270 1.00 91.75 101 ASP A C 1
ATOM 789 O O . ASP A 1 101 ? -6.924 7.015 21.392 1.00 91.75 101 ASP A O 1
ATOM 793 N N . THR A 1 102 ? -8.137 6.864 19.503 1.00 90.94 102 THR A N 1
ATOM 794 C CA . THR A 1 102 ? -9.199 7.776 19.920 1.00 90.94 102 THR A CA 1
ATOM 795 C C . THR A 1 102 ? -10.576 7.109 19.875 1.00 90.94 102 THR A C 1
ATOM 797 O O . THR A 1 102 ? -10.765 5.994 19.364 1.00 90.94 102 THR A O 1
ATOM 800 N N . ASP A 1 103 ? -11.555 7.750 20.511 1.00 88.00 103 ASP A N 1
ATOM 801 C CA . ASP A 1 103 ? -12.972 7.450 20.320 1.00 88.00 103 ASP A CA 1
ATOM 802 C C . ASP A 1 103 ? -13.485 8.011 18.978 1.00 88.00 103 ASP A C 1
ATOM 804 O O . ASP A 1 103 ? -12.716 8.537 18.180 1.00 88.00 103 ASP A O 1
ATOM 808 N N . GLY A 1 104 ? -14.791 7.897 18.713 1.00 85.88 104 GLY A N 1
ATOM 809 C CA . GLY A 1 104 ? -15.414 8.418 17.487 1.00 85.88 104 GLY A CA 1
ATOM 810 C C . GLY A 1 104 ? -15.526 9.947 17.406 1.00 85.88 104 GLY A C 1
ATOM 811 O O . GLY A 1 104 ? -16.186 10.443 16.498 1.00 85.88 104 GLY A O 1
ATOM 812 N N . LYS A 1 105 ? -14.949 10.684 18.360 1.00 87.75 105 LYS A N 1
ATOM 813 C CA . LYS A 1 105 ? -14.926 12.152 18.441 1.00 87.75 105 LYS A CA 1
ATOM 814 C C . LYS A 1 105 ? -13.502 12.673 18.647 1.00 87.75 105 LYS A C 1
ATOM 816 O O . LYS A 1 105 ? -13.320 13.753 19.207 1.00 87.75 105 LYS A O 1
ATOM 821 N N . LEU A 1 106 ? -12.497 11.891 18.241 1.00 87.81 106 LEU A N 1
ATOM 822 C CA . LEU A 1 106 ? -11.076 12.211 18.392 1.00 87.81 106 LEU A CA 1
ATOM 823 C C . LEU A 1 106 ? -10.581 12.396 19.837 1.00 87.81 106 LEU A C 1
ATOM 825 O O . LEU A 1 106 ? -9.474 12.893 20.039 1.00 87.81 106 LEU A O 1
ATOM 829 N N . LYS A 1 107 ? -11.325 11.951 20.857 1.00 91.94 107 LYS A N 1
ATOM 830 C CA . LYS A 1 107 ? -10.826 11.992 22.236 1.00 91.94 107 LYS A CA 1
ATOM 831 C C . LYS A 1 107 ? -9.896 10.807 22.489 1.00 91.94 107 LYS A C 1
ATOM 833 O O . LYS A 1 107 ? -10.281 9.681 22.168 1.00 91.94 107 LYS A O 1
ATOM 838 N N . PRO A 1 108 ? -8.703 11.019 23.074 1.00 91.88 108 PRO A N 1
ATOM 839 C CA . PRO A 1 108 ? -7.805 9.926 23.425 1.00 91.88 108 PRO A CA 1
ATOM 840 C C . PRO A 1 108 ? -8.503 8.886 24.298 1.00 91.88 108 PRO A C 1
ATOM 842 O O . PRO A 1 108 ? -9.243 9.238 25.220 1.00 91.88 108 PRO A O 1
ATOM 845 N N . LYS A 1 109 ? -8.239 7.606 24.034 1.00 92.12 109 LYS A N 1
ATOM 846 C CA . LYS A 1 109 ? -8.709 6.505 24.878 1.00 92.12 109 LYS A CA 1
ATOM 847 C C . LYS A 1 109 ? -7.546 5.649 25.358 1.00 92.12 109 LYS A C 1
ATOM 849 O O . LYS A 1 109 ? -6.508 5.573 24.706 1.00 92.12 109 LYS A O 1
ATOM 854 N N . ALA A 1 110 ? -7.739 4.991 26.498 1.00 90.38 110 ALA A N 1
ATOM 855 C CA . ALA A 1 110 ? -6.766 4.036 27.005 1.00 90.38 110 ALA A CA 1
ATOM 856 C C . ALA A 1 110 ? -6.627 2.855 26.032 1.00 90.38 110 ALA A C 1
ATOM 858 O O . ALA A 1 110 ? -7.624 2.313 25.547 1.00 90.38 110 ALA A O 1
ATOM 859 N N . VAL A 1 111 ? -5.385 2.463 25.766 1.00 88.06 111 VAL A N 1
ATOM 860 C CA . VAL A 1 111 ? -5.032 1.335 24.904 1.00 88.06 111 VAL A CA 1
ATOM 861 C C . VAL A 1 111 ? -4.355 0.283 25.771 1.00 88.06 111 VAL A C 1
ATOM 863 O O . VAL A 1 111 ? -3.423 0.593 26.508 1.00 88.06 111 VAL A O 1
ATOM 866 N N . SER A 1 112 ? -4.853 -0.950 25.715 1.00 87.81 112 SER A N 1
ATOM 867 C CA . SER A 1 112 ? -4.231 -2.083 26.407 1.00 87.81 112 SER A CA 1
ATOM 868 C C . SER A 1 112 ? -3.156 -2.719 25.525 1.00 87.81 112 SER A C 1
ATOM 870 O O . SER A 1 112 ? -3.224 -2.619 24.304 1.00 87.81 112 SER A O 1
ATOM 872 N N . GLU A 1 113 ? -2.197 -3.443 26.099 1.00 81.81 113 GLU A N 1
ATOM 873 C CA . GLU A 1 113 ? -1.147 -4.115 25.310 1.00 81.81 113 GLU A CA 1
ATOM 874 C C . GLU A 1 113 ? -1.690 -5.198 24.360 1.00 81.81 113 GLU A C 1
ATOM 876 O O . GLU A 1 113 ? -1.102 -5.485 23.312 1.00 81.81 113 GLU A O 1
ATOM 881 N N . SER A 1 114 ? -2.842 -5.787 24.692 1.00 83.50 114 SER A N 1
ATOM 882 C CA . SER A 1 114 ? -3.553 -6.745 23.840 1.00 83.50 114 SER A CA 1
ATOM 883 C C . SER A 1 114 ? -4.433 -6.073 22.784 1.00 83.50 114 SER A C 1
ATOM 885 O O . SER A 1 114 ? -4.940 -6.755 21.896 1.00 83.50 114 SER A O 1
ATOM 887 N N . SER A 1 115 ? -4.593 -4.745 22.821 1.00 83.69 115 SER A N 1
ATOM 888 C CA . SER A 1 115 ? -5.349 -4.014 21.809 1.00 83.69 115 SER A CA 1
ATOM 889 C C . SER A 1 115 ? -4.676 -4.158 20.443 1.00 83.69 115 SER A C 1
ATOM 891 O O . SER A 1 115 ? -3.472 -3.945 20.276 1.00 83.69 115 SER A O 1
ATOM 893 N N . ARG A 1 116 ? -5.471 -4.534 19.444 1.00 79.69 116 ARG A N 1
ATOM 894 C CA . ARG A 1 116 ? -5.045 -4.662 18.050 1.00 79.69 116 ARG A CA 1
ATOM 895 C C . ARG A 1 116 ? -5.791 -3.658 17.192 1.00 79.69 116 ARG A C 1
ATOM 897 O O . ARG A 1 116 ? -6.926 -3.291 17.509 1.00 79.69 116 ARG A O 1
ATOM 904 N N . ASN A 1 117 ? -5.147 -3.187 16.132 1.00 71.12 117 ASN A N 1
ATOM 905 C CA . ASN A 1 117 ? -5.825 -2.355 15.156 1.00 71.12 117 ASN A CA 1
ATOM 906 C C . ASN A 1 117 ? -6.735 -3.254 14.312 1.00 71.12 117 ASN A C 1
ATOM 908 O O . ASN A 1 117 ? -6.301 -4.291 13.824 1.00 71.12 117 ASN A O 1
ATOM 912 N N . VAL A 1 118 ? -8.008 -2.873 14.202 1.00 55.31 118 VAL A N 1
ATOM 913 C CA . VAL A 1 118 ? -9.087 -3.693 13.616 1.00 55.31 118 VAL A CA 1
ATOM 914 C C . VAL A 1 118 ? -9.434 -3.219 12.205 1.00 55.31 118 VAL A C 1
ATOM 916 O O . VAL A 1 118 ? -10.503 -3.536 11.699 1.00 55.31 118 VAL A O 1
ATOM 919 N N . PHE A 1 119 ? -8.579 -2.438 11.537 1.00 52.97 119 PHE A N 1
ATOM 920 C CA . PHE A 1 119 ? -8.742 -2.328 10.087 1.00 52.97 119 PHE A CA 1
ATOM 921 C C . PHE A 1 119 ? -8.398 -3.690 9.475 1.00 52.97 119 PHE A C 1
ATOM 923 O O . PHE A 1 119 ? -7.248 -4.114 9.441 1.00 52.97 119 PHE A O 1
ATOM 930 N N . GLY A 1 120 ? -9.475 -4.423 9.188 1.00 43.84 120 GLY A N 1
ATOM 931 C CA . GLY A 1 120 ? -9.639 -5.834 9.539 1.00 43.84 120 GLY A CA 1
ATOM 932 C C . GLY A 1 120 ? -9.335 -6.833 8.439 1.00 43.84 120 GLY A C 1
ATOM 933 O O . GLY A 1 120 ? -9.800 -7.959 8.512 1.00 43.84 120 GLY A O 1
ATOM 934 N N . ALA A 1 121 ? -8.536 -6.462 7.450 1.00 52.72 121 ALA A N 1
ATOM 935 C CA . ALA A 1 121 ? -7.994 -7.438 6.523 1.00 52.72 121 ALA A CA 1
ATOM 936 C C . ALA A 1 121 ? -6.584 -6.987 6.145 1.00 52.72 121 ALA A C 1
ATOM 938 O O . ALA A 1 121 ? -6.429 -6.178 5.233 1.00 52.72 121 ALA A O 1
ATOM 939 N N . PRO A 1 122 ? -5.539 -7.495 6.824 1.00 63.97 122 PRO A N 1
ATOM 940 C CA . PRO A 1 122 ? -4.160 -7.323 6.376 1.00 63.97 122 PRO A CA 1
ATOM 941 C C . PRO A 1 122 ? -4.031 -7.615 4.877 1.00 63.97 122 PRO A C 1
ATOM 943 O O . PRO A 1 122 ? -3.443 -6.826 4.154 1.00 63.97 122 PRO A O 1
ATOM 946 N N . ARG A 1 123 ? -4.739 -8.645 4.389 1.00 71.12 123 ARG A N 1
ATOM 947 C CA . ARG A 1 123 ? -4.874 -8.966 2.960 1.00 71.12 123 ARG A CA 1
ATOM 948 C C . ARG A 1 123 ? -5.548 -7.886 2.108 1.00 71.12 123 ARG A C 1
ATOM 950 O O . ARG A 1 123 ? -5.150 -7.722 0.966 1.00 71.12 123 ARG A O 1
ATOM 957 N N . PHE A 1 124 ? -6.543 -7.163 2.621 1.00 81.75 124 PHE A N 1
ATOM 958 C CA . PHE A 1 124 ? -7.180 -6.059 1.891 1.00 81.75 124 PHE A CA 1
ATOM 959 C C . PHE A 1 124 ? -6.180 -4.935 1.631 1.00 81.75 124 PHE A C 1
ATOM 961 O O . PHE A 1 124 ? -6.018 -4.512 0.492 1.00 81.75 124 PHE A O 1
ATOM 968 N N . LEU A 1 125 ? -5.489 -4.474 2.681 1.00 81.94 125 LEU A N 1
ATOM 969 C CA . LEU A 1 125 ? -4.479 -3.422 2.541 1.00 81.94 125 LEU A CA 1
ATOM 970 C C . LEU A 1 125 ? -3.290 -3.911 1.719 1.00 81.94 125 LEU A C 1
ATOM 972 O O . LEU A 1 125 ? -2.749 -3.146 0.932 1.00 81.94 125 LEU A O 1
ATOM 976 N N . GLU A 1 126 ? -2.924 -5.182 1.860 1.00 85.00 126 GLU A N 1
ATOM 977 C CA . GLU A 1 126 ? -1.860 -5.779 1.066 1.00 85.00 126 GLU A CA 1
ATOM 978 C C . GLU A 1 126 ? -2.201 -5.786 -0.424 1.00 85.00 126 GLU A C 1
ATOM 980 O O . GLU A 1 126 ? -1.400 -5.328 -1.226 1.00 85.00 126 GLU A O 1
ATOM 985 N N . LEU A 1 127 ? -3.411 -6.203 -0.805 1.00 88.12 127 LEU A N 1
ATOM 986 C CA . LEU A 1 127 ? -3.850 -6.160 -2.202 1.00 88.12 127 LEU A CA 1
ATOM 987 C C . LEU A 1 127 ? -4.016 -4.731 -2.716 1.00 88.12 127 LEU A C 1
ATOM 989 O O . LEU A 1 127 ? -3.778 -4.478 -3.892 1.00 88.12 127 LEU A O 1
ATOM 993 N N . LEU A 1 128 ? -4.388 -3.791 -1.844 1.00 91.12 128 LEU A N 1
ATOM 994 C CA . LEU A 1 128 ? -4.467 -2.378 -2.196 1.00 91.12 128 LEU A CA 1
ATOM 995 C C . LEU A 1 128 ? -3.076 -1.770 -2.441 1.00 91.12 128 LEU A C 1
ATOM 997 O O . LEU A 1 128 ? -2.907 -0.985 -3.367 1.00 91.12 128 LEU A O 1
ATOM 1001 N N . PHE A 1 129 ? -2.082 -2.111 -1.616 1.00 91.88 129 PHE A N 1
ATOM 1002 C CA . PHE A 1 129 ? -0.730 -1.546 -1.687 1.00 91.88 129 PHE A CA 1
ATOM 1003 C C . PHE A 1 129 ? 0.192 -2.305 -2.646 1.00 91.88 129 PHE A C 1
ATOM 1005 O O . PHE A 1 129 ? 1.120 -1.708 -3.192 1.00 91.88 129 PHE A O 1
ATOM 1012 N N . PHE A 1 130 ? -0.048 -3.593 -2.870 1.00 93.38 130 PHE A N 1
ATOM 1013 C CA . PHE A 1 130 ? 0.784 -4.481 -3.680 1.00 93.38 130 PHE A CA 1
ATOM 1014 C C . PHE A 1 130 ? -0.071 -5.374 -4.600 1.00 93.38 130 PHE A C 1
ATOM 1016 O O . PHE A 1 130 ? -0.042 -6.600 -4.488 1.00 93.38 130 PHE A O 1
ATOM 1023 N N . PRO A 1 131 ? -0.864 -4.797 -5.521 1.00 92.56 131 PRO A N 1
ATOM 1024 C CA . PRO A 1 131 ? -1.755 -5.584 -6.377 1.00 92.56 131 PRO A CA 1
ATOM 1025 C C . PRO A 1 131 ? -1.024 -6.451 -7.419 1.00 92.56 131 PRO A C 1
ATOM 1027 O O . PRO A 1 131 ? -1.573 -7.449 -7.885 1.00 92.56 131 PRO A O 1
ATOM 1030 N N . LEU A 1 132 ? 0.202 -6.089 -7.804 1.00 90.88 132 LEU A N 1
ATOM 1031 C CA . LEU A 1 132 ? 1.013 -6.782 -8.804 1.00 90.88 132 LEU A CA 1
ATOM 1032 C C . LEU A 1 132 ? 2.131 -7.580 -8.139 1.00 90.88 132 LEU A C 1
ATOM 1034 O O . LEU A 1 132 ? 3.287 -7.161 -8.099 1.00 90.88 132 LEU A O 1
ATOM 1038 N N . TYR A 1 133 ? 1.803 -8.784 -7.689 1.00 89.56 133 TYR A N 1
ATOM 1039 C CA . TYR A 1 133 ? 2.829 -9.781 -7.411 1.00 89.56 133 TYR A CA 1
ATOM 1040 C C . TYR A 1 133 ? 3.353 -10.414 -8.715 1.00 89.56 133 TYR A C 1
ATOM 1042 O O . TYR A 1 133 ? 2.585 -10.548 -9.676 1.00 89.56 133 TYR A O 1
ATOM 1050 N N . PRO A 1 134 ? 4.630 -10.838 -8.786 1.00 89.38 134 PRO A N 1
ATOM 1051 C CA . PRO A 1 134 ? 5.217 -11.458 -9.974 1.00 89.38 134 PRO A CA 1
ATOM 1052 C C . PRO A 1 134 ? 4.409 -12.633 -10.531 1.00 89.38 134 PRO A C 1
ATOM 1054 O O . PRO A 1 134 ? 4.293 -12.772 -11.747 1.00 89.38 134 PRO A O 1
ATOM 1057 N N . GLU A 1 135 ? 3.816 -13.446 -9.661 1.00 87.62 135 GLU A N 1
ATOM 1058 C CA . GLU A 1 135 ? 2.964 -14.582 -10.014 1.00 87.62 135 GLU A CA 1
ATOM 1059 C C . GLU A 1 135 ? 1.542 -14.182 -10.443 1.00 87.62 135 GLU A C 1
ATOM 1061 O O . GLU A 1 135 ? 0.847 -14.982 -11.064 1.00 87.62 135 GLU A O 1
ATOM 1066 N N . ARG A 1 136 ? 1.121 -12.942 -10.160 1.00 88.56 136 ARG A N 1
ATOM 1067 C CA . ARG A 1 136 ? -0.222 -12.411 -10.458 1.00 88.56 136 ARG A CA 1
ATOM 1068 C C . ARG A 1 136 ? -0.258 -11.400 -11.592 1.00 88.56 136 ARG A C 1
ATOM 1070 O O . ARG A 1 136 ? -1.332 -11.142 -12.119 1.00 88.56 136 ARG A O 1
ATOM 1077 N N . LYS A 1 137 ? 0.880 -10.837 -12.010 1.00 89.75 137 LYS A N 1
ATOM 1078 C CA . LYS A 1 137 ? 0.930 -9.815 -13.075 1.00 89.75 137 LYS A CA 1
ATOM 1079 C C . LYS A 1 137 ? 0.247 -10.264 -14.376 1.00 89.75 137 LYS A C 1
ATOM 1081 O O . LYS A 1 137 ? -0.306 -9.438 -15.087 1.00 89.75 137 LYS A O 1
ATOM 1086 N N . GLY A 1 138 ? 0.243 -11.572 -14.654 1.00 92.25 138 GLY A N 1
ATOM 1087 C CA . GLY A 1 138 ? -0.437 -12.168 -15.806 1.00 92.25 138 GLY A CA 1
ATOM 1088 C C . GLY A 1 138 ? -1.968 -12.177 -15.725 1.00 92.25 138 GLY A C 1
ATOM 1089 O O . GLY A 1 138 ? -2.591 -12.507 -16.721 1.00 92.25 138 GLY A O 1
ATOM 1090 N N . LEU A 1 139 ? -2.565 -11.813 -14.584 1.00 94.88 139 LEU A N 1
ATOM 1091 C CA . LEU A 1 139 ? -4.016 -11.664 -14.387 1.00 94.88 139 LEU A CA 1
ATOM 1092 C C . LEU A 1 139 ? -4.532 -10.272 -14.788 1.00 94.88 139 LEU A C 1
ATOM 1094 O O . LEU A 1 139 ? -5.726 -9.987 -14.662 1.00 94.88 139 LEU A O 1
ATOM 1098 N N . PHE A 1 140 ? -3.632 -9.400 -15.250 1.00 95.38 140 PHE A N 1
ATOM 1099 C CA . PHE A 1 140 ? -3.935 -8.038 -15.661 1.00 95.38 140 PHE A CA 1
ATOM 1100 C C . PHE A 1 140 ? -3.594 -7.838 -17.132 1.00 95.38 140 PHE A C 1
ATOM 1102 O O . PHE A 1 140 ? -2.537 -8.245 -17.611 1.00 95.38 140 PHE A O 1
ATOM 1109 N N . GLU A 1 141 ? -4.480 -7.157 -17.845 1.00 95.69 141 GLU A N 1
ATOM 1110 C CA . GLU A 1 141 ? -4.093 -6.433 -19.046 1.00 95.69 141 GLU A CA 1
ATOM 1111 C C . GLU A 1 141 ? -3.427 -5.123 -18.609 1.00 95.69 141 GLU A C 1
ATOM 1113 O O . GLU A 1 141 ? -4.001 -4.350 -17.838 1.00 95.69 141 GLU A O 1
ATOM 1118 N N . ILE A 1 142 ? -2.195 -4.887 -19.065 1.00 96.62 142 ILE A N 1
ATOM 1119 C CA . ILE A 1 142 ? -1.426 -3.695 -18.699 1.00 96.62 142 ILE A CA 1
ATOM 1120 C C . ILE A 1 142 ? -1.226 -2.837 -19.941 1.00 96.62 142 ILE A C 1
ATOM 1122 O O . ILE A 1 142 ? -0.548 -3.237 -20.886 1.00 96.62 142 ILE A O 1
ATOM 1126 N N . THR A 1 143 ? -1.818 -1.645 -19.924 1.00 96.50 143 THR A N 1
ATOM 1127 C CA . THR A 1 143 ? -1.740 -0.680 -21.022 1.00 96.50 143 THR A CA 1
ATOM 1128 C C . THR A 1 143 ? -0.811 0.464 -20.656 1.00 96.50 143 THR A C 1
ATOM 1130 O O . THR A 1 143 ? -0.942 1.083 -19.601 1.00 96.50 143 THR A O 1
ATOM 1133 N N . ASP A 1 144 ? 0.103 0.781 -21.560 1.00 96.56 144 ASP A N 1
ATOM 1134 C CA . ASP A 1 144 ? 0.995 1.922 -21.437 1.00 96.56 144 ASP A CA 1
ATOM 1135 C C . ASP A 1 144 ? 0.307 3.201 -21.930 1.00 96.56 144 ASP A C 1
ATOM 1137 O O . ASP A 1 144 ? -0.054 3.315 -23.102 1.00 96.56 144 ASP A O 1
ATOM 1141 N N . LEU A 1 145 ? 0.115 4.160 -21.026 1.00 96.56 145 LEU A N 1
ATOM 1142 C CA . LEU A 1 145 ? -0.532 5.439 -21.320 1.00 96.56 145 LEU A CA 1
ATOM 1143 C C . LEU A 1 145 ? 0.477 6.551 -21.655 1.00 96.56 145 LEU A C 1
ATOM 1145 O O . LEU A 1 145 ? 0.078 7.690 -21.897 1.00 96.56 145 LEU A O 1
ATOM 1149 N N . GLY A 1 146 ? 1.775 6.238 -21.688 1.00 94.31 146 GLY A N 1
ATOM 1150 C CA . GLY A 1 146 ? 2.844 7.187 -21.979 1.00 94.31 146 GLY A CA 1
ATOM 1151 C C . GLY A 1 146 ? 3.490 7.777 -20.727 1.00 94.31 146 GLY A C 1
ATOM 1152 O O . GLY A 1 146 ? 3.549 7.149 -19.671 1.00 94.31 146 GLY A O 1
ATOM 1153 N N . GLU A 1 147 ? 4.044 8.982 -20.855 1.00 94.56 147 GLU A N 1
ATOM 1154 C CA . GLU A 1 147 ? 4.791 9.658 -19.789 1.00 94.56 147 GLU A CA 1
ATOM 1155 C C . GLU A 1 147 ? 4.088 10.938 -19.337 1.00 94.56 147 GLU A C 1
ATOM 1157 O O . GLU A 1 147 ? 3.503 11.656 -20.147 1.00 94.56 147 GLU A O 1
ATOM 1162 N N . ALA A 1 148 ? 4.212 11.264 -18.053 1.00 91.12 148 ALA A N 1
ATOM 1163 C CA . ALA A 1 148 ? 3.804 12.550 -17.501 1.00 91.12 148 ALA A CA 1
ATOM 1164 C C . ALA A 1 148 ? 4.824 13.056 -16.480 1.00 91.12 148 ALA A C 1
ATOM 1166 O O . ALA A 1 148 ? 5.658 12.299 -15.985 1.00 91.12 148 ALA A O 1
ATOM 1167 N N . VAL A 1 149 ? 4.744 14.345 -16.152 1.00 90.00 149 VAL A N 1
ATOM 1168 C CA . VAL A 1 149 ? 5.467 14.930 -15.020 1.00 90.00 149 VAL A CA 1
ATOM 1169 C C . VAL A 1 149 ? 4.469 15.175 -13.896 1.00 90.00 149 VAL A C 1
ATOM 1171 O O . VAL A 1 149 ? 3.476 15.871 -14.099 1.00 90.00 149 VAL A O 1
ATOM 1174 N N . ILE A 1 150 ? 4.721 14.596 -12.726 1.00 81.44 150 ILE A N 1
ATOM 1175 C CA . ILE A 1 150 ? 3.864 14.677 -11.539 1.00 81.44 150 ILE A CA 1
ATOM 1176 C C . ILE A 1 150 ? 4.732 15.081 -10.365 1.00 81.44 150 ILE A C 1
ATOM 1178 O O . ILE A 1 150 ? 5.736 14.427 -10.101 1.00 81.44 150 ILE A O 1
ATOM 1182 N N . ASP A 1 151 ? 4.356 16.160 -9.678 1.00 81.56 151 ASP A N 1
ATOM 1183 C CA . ASP A 1 151 ? 5.110 16.690 -8.537 1.00 81.56 151 ASP A CA 1
ATOM 1184 C C . ASP A 1 151 ? 6.610 16.846 -8.870 1.00 81.56 151 ASP A C 1
ATOM 1186 O O . ASP A 1 151 ? 7.485 16.405 -8.128 1.00 81.56 151 ASP A O 1
ATOM 1190 N N . GLU A 1 152 ? 6.887 17.415 -10.053 1.00 86.62 152 GLU A N 1
ATOM 1191 C CA . GLU A 1 152 ? 8.230 17.627 -10.630 1.00 86.62 152 GLU A CA 1
ATOM 1192 C C . GLU A 1 152 ? 9.007 16.343 -10.987 1.00 86.62 152 GLU A C 1
ATOM 1194 O O . GLU A 1 152 ? 10.166 16.407 -11.400 1.00 86.62 152 GLU A O 1
ATOM 1199 N N . ARG A 1 153 ? 8.378 15.165 -10.900 1.00 87.44 153 ARG A N 1
ATOM 1200 C CA . ARG A 1 153 ? 8.980 13.871 -11.248 1.00 87.44 153 ARG A CA 1
ATOM 1201 C C . ARG A 1 153 ? 8.438 13.346 -12.564 1.00 87.44 153 ARG A C 1
ATOM 1203 O O . ARG A 1 153 ? 7.231 13.300 -12.778 1.00 87.44 153 ARG A O 1
ATOM 1210 N N . LYS A 1 154 ? 9.334 12.905 -13.444 1.00 93.12 154 LYS A N 1
ATOM 1211 C CA . LYS A 1 154 ? 8.954 12.193 -14.665 1.00 93.12 154 LYS A CA 1
ATOM 1212 C C . LYS A 1 154 ? 8.478 10.784 -14.297 1.00 93.12 154 LYS A C 1
ATOM 1214 O O . LYS A 1 154 ? 9.199 10.059 -13.622 1.00 93.12 154 LYS A O 1
ATOM 1219 N N . CYS A 1 155 ? 7.303 10.390 -14.773 1.00 95.50 155 CYS A N 1
ATOM 1220 C CA . CYS A 1 155 ? 6.719 9.072 -14.550 1.00 95.50 155 CYS A CA 1
ATOM 1221 C C . CYS A 1 155 ? 6.265 8.446 -15.871 1.00 95.50 155 CYS A C 1
ATOM 1223 O O . CYS A 1 155 ? 5.745 9.146 -16.742 1.00 95.50 155 CYS A O 1
ATOM 1225 N N . ARG A 1 156 ? 6.404 7.123 -15.993 1.00 96.25 156 ARG A N 1
ATOM 1226 C CA . ARG A 1 156 ? 5.654 6.320 -16.967 1.00 96.25 156 ARG A CA 1
ATOM 1227 C C . ARG A 1 156 ? 4.316 5.927 -16.344 1.00 96.25 156 ARG A C 1
ATOM 1229 O O . ARG A 1 156 ? 4.262 5.629 -15.151 1.00 96.25 156 ARG A O 1
ATOM 1236 N N . ILE A 1 157 ? 3.247 5.952 -17.128 1.00 97.62 157 ILE A N 1
ATOM 1237 C CA . ILE A 1 157 ? 1.887 5.681 -16.666 1.00 97.62 157 ILE A CA 1
ATOM 1238 C C . ILE A 1 157 ? 1.436 4.332 -17.216 1.00 97.62 157 ILE A C 1
ATOM 1240 O O . ILE A 1 157 ? 1.343 4.156 -18.429 1.00 97.62 157 ILE A O 1
ATOM 1244 N N . LEU A 1 158 ? 1.118 3.398 -16.324 1.00 97.69 158 LEU A N 1
ATOM 1245 C CA . LEU A 1 158 ? 0.651 2.058 -16.665 1.00 97.69 158 LEU A CA 1
ATOM 1246 C C . LEU A 1 158 ? -0.755 1.853 -16.095 1.00 97.69 158 LEU A C 1
ATOM 1248 O O . LEU A 1 158 ? -0.939 1.893 -14.880 1.00 97.69 158 LEU A O 1
ATOM 1252 N N . ARG A 1 159 ? -1.754 1.620 -16.948 1.00 97.75 159 ARG A N 1
ATOM 1253 C CA . ARG A 1 159 ? -3.095 1.210 -16.508 1.00 97.75 159 ARG A CA 1
ATOM 1254 C C . ARG A 1 159 ? -3.132 -0.301 -16.345 1.00 97.75 159 ARG A C 1
ATOM 1256 O O . ARG A 1 159 ? -2.714 -1.010 -17.254 1.00 97.75 159 ARG A O 1
ATOM 1263 N N . ILE A 1 160 ? -3.660 -0.771 -15.221 1.00 97.19 160 ILE A N 1
ATOM 1264 C CA . ILE A 1 160 ? -3.913 -2.190 -14.968 1.00 97.19 160 ILE A CA 1
ATOM 1265 C C . ILE A 1 160 ? -5.415 -2.442 -15.038 1.00 97.19 160 ILE A C 1
ATOM 1267 O O . ILE A 1 160 ? -6.200 -1.744 -14.393 1.00 97.19 160 ILE A O 1
ATOM 1271 N N . TYR A 1 161 ? -5.806 -3.436 -15.824 1.00 96.38 161 TYR A N 1
ATOM 1272 C CA . TYR A 1 161 ? -7.182 -3.895 -15.929 1.00 96.38 161 TYR A CA 1
ATOM 1273 C C . TYR A 1 161 ? -7.242 -5.395 -15.610 1.00 96.38 161 TYR A C 1
ATOM 1275 O O . TYR A 1 161 ? -6.637 -6.188 -16.335 1.00 96.38 161 TYR A O 1
ATOM 1283 N N . PRO A 1 162 ? -7.903 -5.807 -14.516 1.00 94.56 162 PRO A N 1
ATOM 1284 C CA . PRO A 1 162 ? -8.091 -7.219 -14.202 1.00 94.56 162 PRO A CA 1
ATOM 1285 C C . PRO A 1 162 ? -8.877 -7.934 -15.305 1.00 94.56 162 PRO A C 1
ATOM 1287 O O . PRO A 1 162 ? -9.855 -7.393 -15.812 1.00 94.56 162 PRO A O 1
ATOM 1290 N N . HIS A 1 163 ? -8.493 -9.162 -15.648 1.00 93.38 163 HIS A N 1
ATOM 1291 C CA . HIS A 1 163 ? -9.267 -10.009 -16.572 1.00 93.38 163 HIS A CA 1
ATOM 1292 C C . HIS A 1 163 ? -9.587 -11.399 -15.998 1.00 93.38 163 HIS A C 1
ATOM 1294 O O . HIS A 1 163 ? -10.003 -12.296 -16.731 1.00 93.38 163 HIS A O 1
ATOM 1300 N N . SER A 1 164 ? -9.370 -11.595 -14.696 1.00 87.56 164 SER A N 1
ATOM 1301 C CA . SER A 1 164 ? -9.717 -12.818 -13.971 1.00 87.56 164 SER A CA 1
ATOM 1302 C C . SER A 1 164 ? -10.842 -12.543 -12.980 1.00 87.56 164 SER A C 1
ATOM 1304 O O . SER A 1 164 ? -10.779 -11.565 -12.238 1.00 87.56 164 SER A O 1
ATOM 1306 N N . ASP A 1 165 ? -11.813 -13.454 -12.927 1.00 81.94 165 ASP A N 1
ATOM 1307 C CA . ASP A 1 165 ? -12.919 -13.421 -11.962 1.00 81.94 165 ASP A CA 1
ATOM 1308 C C . ASP A 1 165 ? -12.721 -14.376 -10.774 1.00 81.94 165 ASP A C 1
ATOM 1310 O O . ASP A 1 165 ? -13.616 -14.574 -9.958 1.00 81.94 165 ASP A O 1
ATOM 1314 N N . ALA A 1 166 ? -11.559 -15.028 -10.689 1.00 87.19 166 ALA A N 1
ATOM 1315 C CA . ALA A 1 166 ? -11.309 -16.069 -9.693 1.00 87.19 166 ALA A CA 1
ATOM 1316 C C . ALA A 1 166 ? -10.665 -15.548 -8.398 1.00 87.19 166 ALA A C 1
ATOM 1318 O O . ALA A 1 166 ? -10.578 -16.289 -7.419 1.00 87.19 166 ALA A O 1
ATOM 1319 N N . GLU A 1 167 ? -10.166 -14.310 -8.394 1.00 89.81 167 GLU A N 1
ATOM 1320 C CA . GLU A 1 167 ? -9.378 -13.754 -7.295 1.00 89.81 167 GLU A CA 1
ATOM 1321 C C . GLU A 1 167 ? -9.687 -12.265 -7.073 1.00 89.81 167 GLU A C 1
ATOM 1323 O O . GLU A 1 167 ? -10.070 -11.573 -8.018 1.00 89.81 167 GLU A O 1
ATOM 1328 N N . PRO A 1 168 ? -9.478 -11.749 -5.848 1.00 90.69 168 PRO A N 1
ATOM 1329 C CA . PRO A 1 168 ? -9.603 -10.327 -5.558 1.00 90.69 168 PRO A CA 1
ATOM 1330 C C . PRO A 1 168 ? -8.484 -9.527 -6.240 1.00 90.69 168 PRO A C 1
ATOM 1332 O O . PRO A 1 168 ? -7.298 -9.748 -5.966 1.00 90.69 168 PRO A O 1
ATOM 1335 N N . LEU A 1 169 ? -8.855 -8.583 -7.110 1.00 93.12 169 LEU A N 1
ATOM 1336 C CA . LEU A 1 169 ? -7.930 -7.802 -7.940 1.00 93.12 169 LEU A CA 1
ATOM 1337 C C . LEU A 1 169 ? -8.271 -6.307 -7.939 1.00 93.12 169 LEU A C 1
ATOM 1339 O O . LEU A 1 169 ? -9.418 -5.897 -7.764 1.00 93.12 169 LEU A O 1
ATOM 1343 N N . VAL A 1 170 ? -7.249 -5.480 -8.142 1.00 94.00 170 VAL A N 1
ATOM 1344 C CA . VAL A 1 170 ? -7.361 -4.017 -8.148 1.00 94.00 170 VAL A CA 1
ATOM 1345 C C . VAL A 1 170 ? -7.274 -3.496 -9.576 1.00 94.00 170 VAL A C 1
ATOM 1347 O O . VAL A 1 170 ? -6.329 -3.804 -10.293 1.00 94.00 170 VAL A O 1
ATOM 1350 N N . GLU A 1 171 ? -8.222 -2.661 -9.982 1.00 95.44 171 GLU A N 1
ATOM 1351 C CA . GLU A 1 171 ? -8.128 -1.884 -11.216 1.00 95.44 171 GLU A CA 1
ATOM 1352 C C . GLU A 1 171 ? -7.636 -0.472 -10.907 1.00 95.44 171 GLU A C 1
ATOM 1354 O O . GLU A 1 171 ? -8.074 0.156 -9.937 1.00 95.44 171 GLU A O 1
ATOM 1359 N N . GLY A 1 172 ? -6.739 0.050 -11.741 1.00 97.06 172 GLY A N 1
ATOM 1360 C CA . GLY A 1 172 ? -6.188 1.373 -11.500 1.00 97.06 172 GLY A CA 1
ATOM 1361 C C . GLY A 1 172 ? -5.055 1.778 -12.429 1.00 97.06 172 GLY A C 1
ATOM 1362 O O . GLY A 1 172 ? -4.854 1.219 -13.509 1.00 97.06 172 GLY A O 1
ATOM 1363 N N . VAL A 1 173 ? -4.301 2.779 -11.989 1.00 97.75 173 VAL A N 1
ATOM 1364 C CA . VAL A 1 173 ? -3.192 3.381 -12.726 1.00 97.75 173 VAL A CA 1
ATOM 1365 C C . VAL A 1 173 ? -1.962 3.479 -11.834 1.00 97.75 173 VAL A C 1
ATOM 1367 O O . VAL A 1 173 ? -1.976 4.147 -10.800 1.00 97.75 173 VAL A O 1
ATOM 1370 N N . PHE A 1 174 ? -0.878 2.848 -12.269 1.00 97.81 174 PHE A N 1
ATOM 1371 C CA . PHE A 1 174 ? 0.449 3.038 -11.712 1.00 97.81 174 PHE A CA 1
ATOM 1372 C C . PHE A 1 174 ? 1.167 4.197 -12.393 1.00 97.81 174 PHE A C 1
ATOM 1374 O O . PHE A 1 174 ? 1.228 4.293 -13.617 1.00 97.81 174 PHE A O 1
ATOM 1381 N N . TYR A 1 175 ? 1.798 5.021 -11.572 1.00 97.25 175 TYR A N 1
ATOM 1382 C CA . TYR A 1 175 ? 2.838 5.950 -11.967 1.00 97.25 175 TYR A CA 1
ATOM 1383 C C . TYR A 1 175 ? 4.158 5.359 -11.498 1.00 97.25 175 TYR A C 1
ATOM 1385 O O . TYR A 1 175 ? 4.367 5.185 -10.294 1.00 97.25 175 TYR A O 1
ATOM 1393 N N . VAL A 1 176 ? 5.032 5.023 -12.440 1.00 96.44 176 VAL A N 1
ATOM 1394 C CA . VAL A 1 176 ? 6.322 4.391 -12.155 1.00 96.44 176 VAL A CA 1
ATOM 1395 C C . VAL A 1 176 ? 7.467 5.295 -12.567 1.00 96.44 176 VAL A C 1
ATOM 1397 O O . VAL A 1 176 ? 7.369 6.046 -13.541 1.00 96.44 176 VAL A O 1
ATOM 1400 N N . ASP A 1 177 ? 8.565 5.220 -11.828 1.00 94.62 177 ASP A N 1
ATOM 1401 C CA . ASP A 1 177 ? 9.815 5.831 -12.248 1.00 94.62 177 ASP A CA 1
ATOM 1402 C C . ASP A 1 177 ? 10.286 5.164 -13.557 1.00 94.62 177 ASP A C 1
ATOM 1404 O O . ASP A 1 177 ? 10.436 3.940 -13.598 1.00 94.62 177 ASP A O 1
ATOM 1408 N N . PRO A 1 178 ? 10.494 5.926 -14.645 1.00 94.12 178 PRO A N 1
ATOM 1409 C CA . PRO A 1 178 ? 10.740 5.358 -15.968 1.00 94.12 178 PRO A CA 1
ATOM 1410 C C . PRO A 1 178 ? 12.107 4.673 -16.094 1.00 94.12 178 PRO A C 1
ATOM 1412 O O . PRO A 1 178 ? 12.325 3.969 -17.073 1.00 94.12 178 PRO A O 1
ATOM 1415 N N . VAL A 1 179 ? 13.029 4.886 -15.149 1.00 92.06 179 VAL A N 1
ATOM 1416 C CA . VAL A 1 179 ? 14.381 4.307 -15.180 1.00 92.06 179 VAL A CA 1
ATOM 1417 C C . VAL A 1 179 ? 14.428 3.002 -14.388 1.00 92.06 179 VAL A C 1
ATOM 1419 O O . VAL A 1 179 ? 14.905 1.986 -14.885 1.00 92.06 179 VAL A O 1
ATOM 1422 N N . SER A 1 180 ? 13.925 3.018 -13.157 1.00 92.81 180 SER A N 1
ATOM 1423 C CA . SER A 1 180 ? 13.971 1.883 -12.229 1.00 92.81 180 SER A CA 1
ATOM 1424 C C . SER A 1 180 ? 12.756 0.960 -12.321 1.00 92.81 180 SER A C 1
ATOM 1426 O O . SER A 1 180 ? 12.834 -0.191 -11.900 1.00 92.81 180 SER A O 1
ATOM 1428 N N . GLY A 1 181 ? 11.621 1.446 -12.832 1.00 94.25 181 GLY A N 1
ATOM 1429 C CA . GLY A 1 181 ? 10.337 0.744 -12.777 1.00 94.25 181 GLY A CA 1
ATOM 1430 C C . GLY A 1 181 ? 9.715 0.689 -11.377 1.00 94.25 181 GLY A C 1
ATOM 1431 O O . GLY A 1 181 ? 8.702 0.020 -11.185 1.00 94.25 181 GLY A O 1
ATOM 1432 N N . HIS A 1 182 ? 10.290 1.379 -10.386 1.00 95.44 182 HIS A N 1
ATOM 1433 C CA . HIS A 1 182 ? 9.725 1.422 -9.040 1.00 95.44 182 HIS A CA 1
ATOM 1434 C C . HIS A 1 182 ? 8.420 2.235 -9.023 1.00 95.44 182 HIS A C 1
ATOM 1436 O O . HIS A 1 182 ? 8.336 3.278 -9.683 1.00 95.44 182 HIS A O 1
ATOM 1442 N N . PRO A 1 183 ? 7.402 1.811 -8.252 1.00 96.00 183 PRO A N 1
ATOM 1443 C CA . PRO A 1 183 ? 6.172 2.575 -8.132 1.00 96.00 183 PRO A CA 1
ATOM 1444 C C . PRO A 1 183 ? 6.430 3.893 -7.398 1.00 96.00 183 PRO A C 1
ATOM 1446 O O . PRO A 1 183 ? 7.142 3.941 -6.394 1.00 96.00 183 PRO A O 1
ATOM 1449 N N . VAL A 1 184 ? 5.817 4.960 -7.901 1.00 95.38 184 VAL A N 1
ATOM 1450 C CA . VAL A 1 184 ? 5.751 6.277 -7.255 1.00 95.38 184 VAL A CA 1
ATOM 1451 C C . VAL A 1 184 ? 4.362 6.478 -6.662 1.00 95.38 184 VAL A C 1
ATOM 1453 O O . VAL A 1 184 ? 4.234 6.862 -5.502 1.00 95.38 184 VAL A O 1
ATOM 1456 N N . ARG A 1 185 ? 3.322 6.163 -7.441 1.00 96.31 185 ARG A N 1
ATOM 1457 C CA . ARG A 1 185 ? 1.917 6.302 -7.050 1.00 96.31 185 ARG A CA 1
ATOM 1458 C C . ARG A 1 185 ? 1.069 5.207 -7.686 1.00 96.31 185 ARG A C 1
ATOM 1460 O O . ARG A 1 185 ? 1.321 4.819 -8.823 1.00 96.31 185 ARG A O 1
ATOM 1467 N N . LEU A 1 186 ? 0.044 4.757 -6.976 1.00 97.50 186 LEU A N 1
ATOM 1468 C CA . LEU A 1 186 ? -1.053 3.948 -7.501 1.00 97.50 186 LEU A CA 1
ATOM 1469 C C . LEU A 1 186 ? -2.361 4.690 -7.245 1.00 97.50 186 LEU A C 1
ATOM 1471 O O . LEU A 1 186 ? -2.638 5.063 -6.109 1.00 97.50 186 LEU A O 1
ATOM 1475 N N . VAL A 1 187 ? -3.161 4.882 -8.287 1.00 97.06 187 VAL A N 1
ATOM 1476 C CA . VAL A 1 187 ? -4.556 5.316 -8.168 1.00 97.06 187 VAL A CA 1
ATOM 1477 C C . VAL A 1 187 ? -5.440 4.106 -8.428 1.00 97.06 187 VAL A C 1
ATOM 1479 O O . VAL A 1 187 ? -5.384 3.522 -9.504 1.00 97.06 187 VAL A O 1
ATOM 1482 N N . VAL A 1 188 ? -6.215 3.715 -7.426 1.00 96.38 188 VAL A N 1
ATOM 1483 C CA . VAL A 1 188 ? -7.184 2.623 -7.466 1.00 96.38 188 VAL A CA 1
ATOM 1484 C C . VAL A 1 188 ? -8.537 3.186 -7.861 1.00 96.38 188 VAL A C 1
ATOM 1486 O O . VAL A 1 188 ? -9.118 4.001 -7.139 1.00 96.38 188 VAL A O 1
ATOM 1489 N N . ASP A 1 189 ? -9.034 2.716 -8.999 1.00 92.94 189 ASP A N 1
ATOM 1490 C CA . ASP A 1 189 ? -10.324 3.117 -9.550 1.00 92.94 189 ASP A CA 1
ATOM 1491 C C . ASP A 1 189 ? -11.446 2.207 -9.043 1.00 92.94 189 ASP A C 1
ATOM 1493 O O . ASP A 1 189 ? -12.568 2.664 -8.817 1.00 92.94 189 ASP A O 1
ATOM 1497 N N . ARG A 1 190 ? -11.152 0.907 -8.916 1.00 91.00 190 ARG A N 1
ATOM 1498 C CA . ARG A 1 190 ? -12.139 -0.121 -8.585 1.00 91.00 190 ARG A CA 1
ATOM 1499 C C . ARG A 1 190 ? -11.488 -1.349 -7.955 1.00 91.00 190 ARG A C 1
ATOM 1501 O O . ARG A 1 190 ? -10.369 -1.729 -8.294 1.00 91.00 190 ARG A O 1
ATOM 1508 N N . LEU A 1 191 ? -12.240 -1.995 -7.071 1.00 91.31 191 LEU A N 1
ATOM 1509 C CA . LEU A 1 191 ? -11.942 -3.316 -6.531 1.00 91.31 191 LEU A CA 1
ATOM 1510 C C . LEU A 1 191 ? -12.817 -4.367 -7.220 1.00 91.31 191 LEU A C 1
ATOM 1512 O O . LEU A 1 191 ? -14.010 -4.137 -7.406 1.00 91.31 191 LEU A O 1
ATOM 1516 N N . HIS A 1 192 ? -12.234 -5.508 -7.575 1.00 91.25 192 HIS A N 1
ATOM 1517 C CA . HIS A 1 192 ? -12.919 -6.632 -8.215 1.00 91.25 192 HIS A CA 1
ATOM 1518 C C . HIS A 1 192 ? -12.851 -7.858 -7.308 1.00 91.25 192 HIS A C 1
ATOM 1520 O O . HIS A 1 192 ? -11.755 -8.238 -6.902 1.00 91.25 192 HIS A O 1
ATOM 1526 N N . HIS A 1 193 ? -13.999 -8.468 -7.001 1.00 89.19 193 HIS A N 1
ATOM 1527 C CA . HIS A 1 193 ? -14.118 -9.723 -6.239 1.00 89.19 193 HIS A CA 1
ATOM 1528 C C . HIS A 1 193 ? -13.531 -9.685 -4.815 1.00 89.19 193 HIS A C 1
ATOM 1530 O O . HIS A 1 193 ? -13.005 -10.676 -4.305 1.00 89.19 193 HIS A O 1
ATOM 1536 N N . PHE A 1 194 ? -13.572 -8.524 -4.154 1.00 87.44 194 PHE A N 1
ATOM 1537 C CA . PHE A 1 194 ? -13.021 -8.340 -2.803 1.00 87.44 194 PHE A CA 1
ATOM 1538 C C . PHE A 1 194 ? -13.888 -8.953 -1.696 1.00 87.44 194 PHE A C 1
ATOM 1540 O O . PHE A 1 194 ? -13.380 -9.230 -0.610 1.00 87.44 194 PHE A O 1
ATOM 1547 N N . GLU A 1 195 ? -15.156 -9.234 -1.971 1.00 84.88 195 GLU A N 1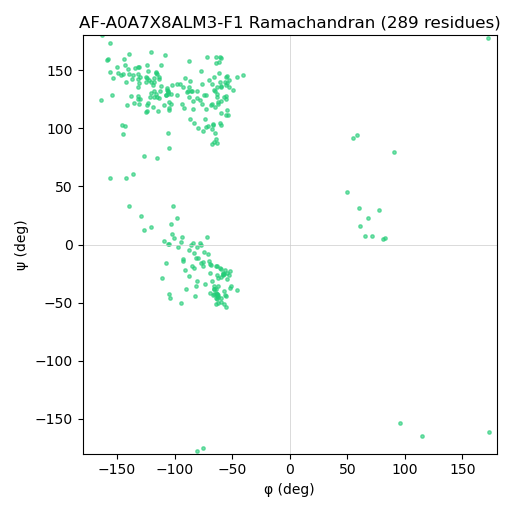
ATOM 1548 C CA . GLU A 1 195 ? -16.048 -10.032 -1.130 1.00 84.88 195 GLU A CA 1
ATOM 1549 C C . GLU A 1 195 ? -15.512 -11.450 -0.878 1.00 84.88 195 GLU A C 1
ATOM 1551 O O . GLU A 1 195 ? -15.786 -12.028 0.168 1.00 84.88 195 GLU A O 1
ATOM 1556 N N . LEU A 1 196 ? -14.656 -11.981 -1.764 1.00 86.94 196 LEU A N 1
ATOM 1557 C CA . LEU A 1 196 ? -13.990 -13.276 -1.570 1.00 86.94 196 LEU A CA 1
ATOM 1558 C C . LEU A 1 196 ? -12.961 -13.268 -0.424 1.00 86.94 196 LEU A C 1
ATOM 1560 O O . LEU A 1 196 ? -12.534 -14.331 0.030 1.00 86.94 196 LEU A O 1
ATOM 1564 N N . LEU A 1 197 ? -12.513 -12.089 0.026 1.00 82.94 197 LEU A N 1
ATOM 1565 C CA . LEU A 1 197 ? -11.586 -11.964 1.156 1.00 82.94 197 LEU A CA 1
ATOM 1566 C C . LEU A 1 197 ? -12.301 -12.049 2.505 1.00 82.94 197 LEU A C 1
ATOM 1568 O O . LEU A 1 197 ? -11.721 -12.555 3.466 1.00 82.94 197 LEU A O 1
ATOM 1572 N N . ASP A 1 198 ? -13.511 -11.500 2.579 1.00 77.44 198 ASP A N 1
ATOM 1573 C CA . ASP A 1 198 ? -14.347 -11.413 3.774 1.00 77.44 198 ASP A CA 1
ATOM 1574 C C . ASP A 1 198 ? -15.781 -11.092 3.331 1.00 77.44 198 ASP A C 1
ATOM 1576 O O . ASP A 1 198 ? -16.007 -10.064 2.690 1.00 77.44 198 ASP A O 1
ATOM 1580 N N . ASP A 1 199 ? -16.751 -11.924 3.722 1.00 76.62 199 ASP A N 1
ATOM 1581 C CA . ASP A 1 199 ? -18.175 -11.753 3.398 1.00 76.62 199 ASP A CA 1
ATOM 1582 C C . ASP A 1 199 ? -18.719 -10.372 3.817 1.00 76.62 199 ASP A C 1
ATOM 1584 O O . ASP A 1 199 ? -19.685 -9.863 3.250 1.00 76.62 199 ASP A O 1
ATOM 1588 N N . ASN A 1 200 ? -18.098 -9.720 4.808 1.00 75.31 200 ASN A N 1
ATOM 1589 C CA . ASN A 1 200 ? -18.476 -8.369 5.216 1.00 75.31 200 ASN A CA 1
ATOM 1590 C C . ASN A 1 200 ? -18.131 -7.301 4.164 1.00 75.31 200 ASN A C 1
ATOM 1592 O O . ASN A 1 200 ? -18.661 -6.192 4.251 1.00 75.31 200 ASN A O 1
ATOM 1596 N N . LEU A 1 201 ? -17.257 -7.592 3.195 1.00 78.19 201 LEU A N 1
ATOM 1597 C CA . LEU A 1 201 ? -16.851 -6.665 2.134 1.00 78.19 201 LEU A CA 1
ATOM 1598 C C . LEU A 1 201 ? -17.842 -6.596 0.968 1.00 78.19 201 LEU A C 1
ATOM 1600 O O . LEU A 1 201 ? -17.772 -5.629 0.217 1.00 78.19 201 LEU A O 1
ATOM 1604 N N . ASP A 1 202 ? -18.822 -7.500 0.873 1.00 79.50 202 ASP A N 1
ATOM 1605 C CA . ASP A 1 202 ? -19.924 -7.411 -0.110 1.00 79.50 202 ASP A CA 1
ATOM 1606 C C . ASP A 1 202 ? -20.710 -6.086 0.015 1.00 79.50 202 ASP A C 1
ATOM 1608 O O . ASP A 1 202 ? -21.271 -5.539 -0.932 1.00 79.50 202 ASP A O 1
ATOM 1612 N N . GLY A 1 203 ? -20.699 -5.481 1.207 1.00 79.81 203 GLY A N 1
ATOM 1613 C CA . GLY A 1 203 ? -21.288 -4.165 1.433 1.00 79.81 203 GLY A CA 1
ATOM 1614 C C . GLY A 1 203 ? -20.414 -2.976 1.012 1.00 79.81 203 GLY A C 1
ATOM 1615 O O . GLY A 1 203 ? -20.847 -1.840 1.210 1.00 79.81 203 GLY A O 1
ATOM 1616 N N . LEU A 1 204 ? -19.191 -3.167 0.512 1.00 82.25 204 LEU A N 1
ATOM 1617 C CA . LEU A 1 204 ? -18.336 -2.084 0.018 1.00 82.25 204 LEU A CA 1
ATOM 1618 C C . LEU A 1 204 ? -18.734 -1.746 -1.425 1.00 82.25 204 LEU A C 1
ATOM 1620 O O . LEU A 1 204 ? -18.438 -2.490 -2.348 1.00 82.25 204 LEU A O 1
ATOM 1624 N N . VAL A 1 205 ? -19.432 -0.625 -1.614 1.00 79.75 205 VAL A N 1
ATOM 1625 C CA . VAL A 1 205 ? -20.019 -0.269 -2.917 1.00 79.75 205 VAL A CA 1
ATOM 1626 C C . VAL A 1 205 ? -18.988 0.391 -3.821 1.00 79.75 205 VAL A C 1
ATOM 1628 O O . VAL A 1 205 ? -18.907 0.084 -5.005 1.00 79.75 205 VAL A O 1
ATOM 1631 N N . GLU A 1 206 ? -18.220 1.319 -3.258 1.00 84.12 206 GLU A N 1
ATOM 1632 C CA . GLU A 1 206 ? -17.209 2.093 -3.972 1.00 84.12 206 GLU A CA 1
ATOM 1633 C C . GLU A 1 206 ? -16.000 2.282 -3.063 1.00 84.12 206 GLU A C 1
ATOM 1635 O O . GLU A 1 206 ? -16.154 2.553 -1.867 1.00 84.12 206 GLU A O 1
ATOM 1640 N N . LEU A 1 207 ? -14.810 2.172 -3.647 1.00 88.75 207 LEU A N 1
ATOM 1641 C CA . LEU A 1 207 ? -13.550 2.569 -3.039 1.00 88.75 207 LEU A CA 1
ATOM 1642 C C . LEU A 1 207 ? -12.680 3.203 -4.121 1.00 88.75 207 LEU A C 1
ATOM 1644 O O . LEU A 1 207 ? -12.300 2.535 -5.081 1.00 88.75 207 LEU A O 1
ATOM 1648 N N . HIS A 1 208 ? -12.319 4.458 -3.903 1.00 92.50 208 HIS A N 1
ATOM 1649 C CA . HIS A 1 208 ? -11.223 5.115 -4.591 1.00 92.50 208 HIS A CA 1
ATOM 1650 C C . HIS A 1 208 ? -10.066 5.244 -3.616 1.00 92.50 208 HIS A C 1
ATOM 1652 O O . HIS A 1 208 ? -10.265 5.612 -2.457 1.00 92.50 208 HIS A O 1
ATOM 1658 N N . ALA A 1 209 ? -8.857 4.917 -4.059 1.00 94.38 209 ALA A N 1
ATOM 1659 C CA . ALA A 1 209 ? -7.675 5.065 -3.224 1.00 94.38 209 ALA A CA 1
ATOM 1660 C C . ALA A 1 209 ? -6.494 5.604 -4.021 1.00 94.38 209 ALA A C 1
ATOM 1662 O O . ALA A 1 209 ? -6.317 5.291 -5.191 1.00 94.38 209 ALA A O 1
ATOM 1663 N N . GLN A 1 210 ? -5.652 6.388 -3.368 1.00 96.19 210 GLN A N 1
ATOM 1664 C CA . GLN A 1 210 ? -4.384 6.854 -3.894 1.00 96.19 210 GLN A CA 1
ATOM 1665 C C . GLN A 1 210 ? -3.289 6.460 -2.911 1.00 96.19 210 GLN A C 1
ATOM 1667 O O . GLN A 1 210 ? -3.256 6.956 -1.783 1.00 96.19 210 GLN A O 1
ATOM 1672 N N . VAL A 1 211 ? -2.401 5.574 -3.349 1.00 96.00 211 VAL A N 1
ATOM 1673 C CA . VAL A 1 211 ? -1.253 5.087 -2.586 1.00 96.00 211 VAL A CA 1
ATOM 1674 C C . VAL A 1 211 ? -0.004 5.792 -3.103 1.00 96.00 211 VAL A C 1
ATOM 1676 O O . VAL A 1 211 ? 0.331 5.673 -4.279 1.00 96.00 211 VAL A O 1
ATOM 1679 N N . GLU A 1 212 ? 0.697 6.512 -2.232 1.00 95.25 212 GLU A N 1
ATOM 1680 C CA . GLU A 1 212 ? 2.031 7.043 -2.518 1.00 95.25 212 GLU A CA 1
ATOM 1681 C C . GLU A 1 212 ? 3.087 6.087 -1.981 1.00 95.25 212 GLU A C 1
ATOM 1683 O O . GLU A 1 212 ? 3.003 5.613 -0.841 1.00 95.25 212 GLU A O 1
ATOM 1688 N N . TYR A 1 213 ? 4.128 5.880 -2.774 1.00 95.38 213 TYR A N 1
ATOM 1689 C CA . TYR A 1 213 ? 5.254 5.033 -2.426 1.00 95.38 213 TYR A CA 1
ATOM 1690 C C . TYR A 1 213 ? 6.514 5.863 -2.222 1.00 95.38 213 TYR A C 1
ATOM 1692 O O . TYR A 1 213 ? 6.710 6.932 -2.805 1.00 95.38 213 TYR A O 1
ATOM 1700 N N . ARG A 1 214 ? 7.423 5.316 -1.422 1.00 93.62 214 ARG A N 1
ATOM 1701 C CA . ARG A 1 214 ? 8.783 5.830 -1.281 1.00 93.62 214 ARG A CA 1
ATOM 1702 C C . ARG A 1 214 ? 9.782 4.697 -1.391 1.00 93.62 214 ARG A C 1
ATOM 1704 O O . ARG A 1 214 ? 9.561 3.607 -0.868 1.00 93.62 214 ARG A O 1
ATOM 1711 N N . THR A 1 215 ? 10.906 4.983 -2.032 1.00 93.69 215 THR A N 1
ATOM 1712 C CA . THR A 1 215 ? 12.049 4.072 -2.076 1.00 93.69 215 THR A CA 1
ATOM 1713 C C . THR A 1 215 ? 13.008 4.440 -0.952 1.00 93.69 215 THR A C 1
ATOM 1715 O O . THR A 1 215 ? 13.479 5.574 -0.877 1.00 93.69 215 THR A O 1
ATOM 1718 N N . LEU A 1 216 ? 13.263 3.492 -0.054 1.00 93.94 216 LEU A N 1
ATOM 1719 C CA . LEU A 1 216 ? 14.213 3.631 1.047 1.00 93.94 216 LEU A CA 1
ATOM 1720 C C . LEU A 1 216 ? 15.663 3.606 0.516 1.00 93.94 216 LEU A C 1
ATOM 1722 O O . LEU A 1 216 ? 15.898 3.101 -0.585 1.00 93.94 216 LEU A O 1
ATOM 1726 N N . PRO A 1 217 ? 16.667 4.085 1.281 1.00 92.62 217 PRO A N 1
ATOM 1727 C CA . PRO A 1 217 ? 18.065 4.116 0.825 1.00 92.62 217 PRO A CA 1
ATOM 1728 C C . PRO A 1 217 ? 18.643 2.750 0.426 1.00 92.62 217 PRO A C 1
ATOM 1730 O O . PRO A 1 217 ? 19.546 2.668 -0.398 1.00 92.62 217 PRO A O 1
ATOM 1733 N N . ASN A 1 218 ? 18.097 1.665 0.975 1.00 91.81 218 ASN A N 1
ATOM 1734 C CA . ASN A 1 218 ? 18.464 0.291 0.627 1.00 91.81 218 ASN A CA 1
ATOM 1735 C C . ASN A 1 218 ? 17.852 -0.211 -0.704 1.00 91.81 218 ASN A C 1
ATOM 1737 O O . ASN A 1 218 ? 18.055 -1.371 -1.076 1.00 91.81 218 ASN A O 1
ATOM 1741 N N . GLY A 1 219 ? 17.095 0.638 -1.407 1.00 92.38 219 GLY A N 1
ATOM 1742 C CA . GLY A 1 219 ? 16.448 0.347 -2.684 1.00 92.38 219 GLY A CA 1
ATOM 1743 C C . GLY A 1 219 ? 15.111 -0.391 -2.582 1.00 92.38 219 GLY A C 1
ATOM 1744 O O . GLY A 1 219 ? 14.579 -0.788 -3.613 1.00 92.38 219 GLY A O 1
ATOM 1745 N N . VAL A 1 220 ? 14.566 -0.610 -1.381 1.00 95.50 220 VAL A N 1
ATOM 1746 C CA . VAL A 1 220 ? 13.229 -1.200 -1.204 1.00 95.50 220 VAL A CA 1
ATOM 1747 C C . VAL A 1 220 ? 12.166 -0.112 -1.295 1.00 95.50 220 VAL A C 1
ATOM 1749 O O . VAL A 1 220 ? 12.273 0.919 -0.631 1.00 95.50 220 VAL A O 1
ATOM 1752 N N . THR A 1 221 ? 11.122 -0.350 -2.085 1.00 95.88 221 THR A N 1
ATOM 1753 C CA .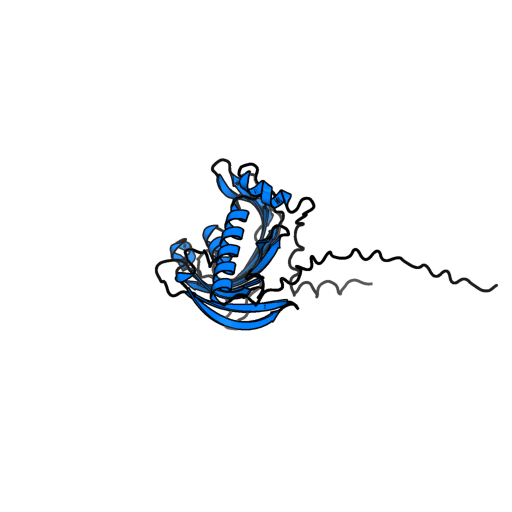 THR A 1 221 ? 9.976 0.554 -2.208 1.00 95.88 221 THR A CA 1
ATOM 1754 C C . THR A 1 221 ? 8.823 0.081 -1.332 1.00 95.88 221 THR A C 1
ATOM 1756 O O . THR A 1 221 ? 8.430 -1.080 -1.391 1.00 95.88 221 THR A O 1
ATOM 1759 N N . VAL A 1 222 ? 8.287 0.983 -0.514 1.00 95.06 222 VAL A N 1
ATOM 1760 C CA . VAL A 1 222 ? 7.199 0.714 0.437 1.00 95.06 222 VAL A CA 1
ATOM 1761 C C . VAL A 1 222 ? 6.108 1.785 0.323 1.00 95.06 222 VAL A C 1
ATOM 1763 O O . VAL A 1 222 ? 6.423 2.919 -0.063 1.00 95.06 222 VAL A O 1
ATOM 1766 N N . PRO A 1 223 ? 4.841 1.477 0.653 1.00 93.44 223 PRO A N 1
ATOM 1767 C CA . PRO A 1 223 ? 3.807 2.487 0.804 1.00 93.44 223 PRO A CA 1
ATOM 1768 C C . PRO A 1 223 ? 4.217 3.469 1.905 1.00 93.44 223 PRO A C 1
ATOM 1770 O O . PRO A 1 223 ? 4.728 3.103 2.961 1.00 93.44 223 PRO A O 1
ATOM 1773 N N . GLN A 1 224 ? 4.027 4.752 1.634 1.00 92.44 224 GLN A N 1
ATOM 1774 C CA . GLN A 1 224 ? 4.249 5.830 2.593 1.00 92.44 224 GLN A CA 1
ATOM 1775 C C . GLN A 1 224 ? 2.921 6.369 3.106 1.00 92.44 224 GLN A C 1
ATOM 1777 O O . GLN A 1 224 ? 2.766 6.664 4.292 1.00 92.44 224 GLN A O 1
ATOM 1782 N N . ALA A 1 225 ? 1.981 6.532 2.183 1.00 92.81 225 ALA A N 1
ATOM 1783 C CA . ALA A 1 225 ? 0.698 7.143 2.423 1.00 92.81 225 ALA A CA 1
ATOM 1784 C C . ALA A 1 225 ? -0.366 6.463 1.576 1.00 92.81 225 ALA A C 1
ATOM 1786 O O . ALA A 1 225 ? -0.105 6.084 0.439 1.00 92.81 225 ALA A O 1
ATOM 1787 N N . CYS A 1 226 ? -1.578 6.378 2.104 1.00 93.31 226 CYS A N 1
ATOM 1788 C CA . CYS A 1 226 ? -2.746 6.046 1.309 1.00 93.31 226 CYS A CA 1
ATOM 1789 C C . CYS A 1 226 ? -3.902 6.945 1.720 1.00 93.31 226 CYS A C 1
ATOM 1791 O O . CYS A 1 226 ? -4.229 7.028 2.902 1.00 93.31 226 CYS A O 1
ATOM 1793 N N . ARG A 1 227 ? -4.529 7.602 0.749 1.00 93.31 227 ARG A N 1
ATOM 1794 C CA . ARG A 1 227 ? -5.810 8.279 0.944 1.00 93.31 227 ARG A CA 1
ATOM 1795 C C . ARG A 1 227 ? -6.870 7.464 0.251 1.00 93.31 227 ARG A C 1
ATOM 1797 O O . ARG A 1 227 ? -6.680 7.118 -0.907 1.00 93.31 227 ARG A O 1
ATOM 1804 N N . ALA A 1 228 ? -7.946 7.141 0.943 1.00 91.12 228 ALA A N 1
ATOM 1805 C CA . ALA A 1 228 ? -9.046 6.416 0.341 1.00 91.12 228 ALA A CA 1
ATOM 1806 C C . ALA A 1 228 ? -10.377 7.014 0.758 1.00 91.12 228 ALA A C 1
ATOM 1808 O O . ALA A 1 228 ? -10.543 7.463 1.890 1.00 91.12 228 ALA A O 1
ATOM 1809 N N . ASP A 1 229 ? -11.340 6.984 -0.140 1.00 90.94 229 ASP A N 1
ATOM 1810 C CA . ASP A 1 229 ? -12.708 7.365 0.142 1.00 90.94 229 ASP A CA 1
ATOM 1811 C C . ASP A 1 229 ? -13.675 6.478 -0.629 1.00 90.94 229 ASP A C 1
ATOM 1813 O O . ASP A 1 229 ? -13.302 5.777 -1.572 1.00 90.94 229 ASP A O 1
ATOM 1817 N N . GLY A 1 230 ? -14.916 6.423 -0.166 1.00 88.94 230 GLY A N 1
ATOM 1818 C CA . GLY A 1 230 ? -15.862 5.492 -0.747 1.00 88.94 230 GLY A CA 1
ATOM 1819 C C . GLY A 1 230 ? -17.182 5.403 -0.014 1.00 88.94 230 GLY A C 1
ATOM 1820 O O . GLY A 1 230 ? -17.400 6.029 1.025 1.00 88.94 230 GLY A O 1
ATOM 1821 N N . ASN A 1 231 ? -18.072 4.592 -0.576 1.00 86.62 231 ASN A N 1
ATOM 1822 C CA . ASN A 1 231 ? -19.412 4.358 -0.062 1.00 86.62 231 ASN A CA 1
ATOM 1823 C C . ASN A 1 231 ? -19.545 2.920 0.435 1.00 86.62 231 ASN A C 1
ATOM 1825 O O . ASN A 1 231 ? -19.209 1.961 -0.260 1.00 86.62 231 ASN A O 1
ATOM 1829 N N . SER A 1 232 ? -20.093 2.760 1.637 1.00 84.25 232 SER A N 1
ATOM 1830 C CA . SER A 1 232 ? -20.365 1.458 2.236 1.00 84.25 232 SER A CA 1
ATOM 1831 C C . SER A 1 232 ? -21.847 1.311 2.579 1.00 84.25 232 SER A C 1
ATOM 1833 O O . SER A 1 232 ? -22.507 2.241 3.042 1.00 84.25 232 SER A O 1
ATOM 1835 N N . ARG A 1 233 ? -22.378 0.109 2.363 1.00 82.75 233 ARG A N 1
ATOM 1836 C CA . ARG A 1 233 ? -23.701 -0.371 2.792 1.00 82.75 233 ARG A CA 1
ATOM 1837 C C . ARG A 1 233 ? -23.620 -1.350 3.961 1.00 82.75 233 ARG A C 1
ATOM 1839 O O . ARG A 1 233 ? -24.656 -1.811 4.436 1.00 82.75 233 ARG A O 1
ATOM 1846 N N . ILE A 1 234 ? -22.420 -1.647 4.458 1.00 80.06 234 ILE A N 1
ATOM 1847 C CA . ILE A 1 234 ? -22.222 -2.517 5.620 1.00 80.06 234 ILE A CA 1
ATOM 1848 C C . ILE A 1 234 ? -22.960 -1.894 6.805 1.00 80.06 234 ILE A C 1
ATOM 1850 O O . ILE A 1 234 ? -22.693 -0.752 7.161 1.00 80.06 234 ILE A O 1
ATOM 1854 N N . SER A 1 235 ? -23.878 -2.622 7.447 1.00 70.94 235 SER A N 1
ATOM 1855 C CA . SER A 1 235 ? -24.842 -2.045 8.407 1.00 70.94 235 SER A CA 1
ATOM 1856 C C . SER A 1 235 ? -24.217 -1.165 9.504 1.00 70.94 235 SER A C 1
ATOM 1858 O O . SER A 1 235 ? -24.794 -0.154 9.891 1.00 70.94 235 SER A O 1
ATOM 1860 N N . ARG A 1 236 ? -23.020 -1.512 10.000 1.00 69.75 236 ARG A N 1
ATOM 1861 C CA . ARG A 1 236 ? -22.296 -0.725 11.021 1.00 69.75 236 ARG A CA 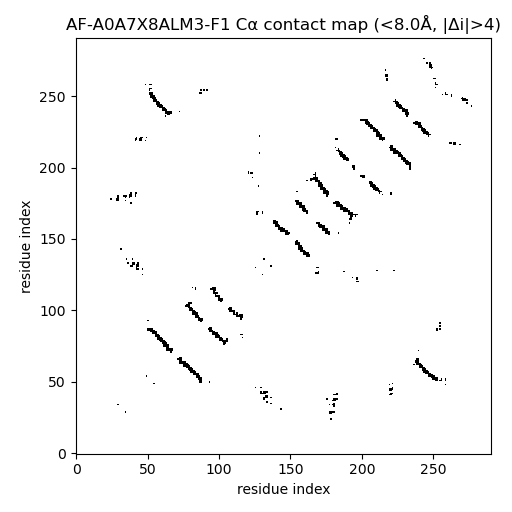1
ATOM 1862 C C . ARG A 1 236 ? -21.481 0.437 10.450 1.00 69.75 236 ARG A C 1
ATOM 1864 O O . ARG A 1 236 ? -21.098 1.332 11.202 1.00 69.75 236 ARG A O 1
ATOM 1871 N N . TYR A 1 237 ? -21.170 0.391 9.160 1.00 75.44 237 TYR A N 1
ATOM 1872 C CA . TYR A 1 237 ? -20.265 1.297 8.451 1.00 75.44 237 TYR A CA 1
ATOM 1873 C C . TYR A 1 237 ? -20.965 2.037 7.303 1.00 75.44 237 TYR A C 1
ATOM 1875 O O . TYR A 1 237 ? -20.293 2.621 6.462 1.00 75.44 237 TYR A O 1
ATOM 1883 N N . LYS A 1 238 ? -22.304 2.024 7.295 1.00 80.31 238 LYS A N 1
ATOM 1884 C CA . LYS A 1 238 ? -23.139 2.582 6.236 1.00 80.31 238 LYS A CA 1
ATOM 1885 C C . LYS A 1 238 ? -22.880 4.076 6.052 1.00 80.31 238 LYS A C 1
ATOM 1887 O O . LYS A 1 238 ? -22.848 4.819 7.033 1.00 80.31 238 LYS A O 1
ATOM 1892 N N . GLY A 1 239 ? -22.785 4.500 4.798 1.00 83.69 239 GLY A N 1
ATOM 1893 C CA . GLY A 1 239 ? -22.546 5.882 4.404 1.00 83.69 239 GLY A CA 1
ATOM 1894 C C . GLY A 1 239 ? -21.207 6.053 3.701 1.00 83.69 239 GLY A C 1
ATOM 1895 O O . GLY A 1 239 ? -20.587 5.087 3.252 1.00 83.69 239 GLY A O 1
ATOM 1896 N N . PHE A 1 240 ? -20.783 7.306 3.601 1.00 87.62 240 PHE A N 1
ATOM 1897 C CA . PHE A 1 240 ? -19.513 7.665 2.991 1.00 87.62 240 PHE A CA 1
ATOM 1898 C C . PHE A 1 240 ? -18.407 7.703 4.039 1.00 87.62 240 PHE A C 1
ATOM 1900 O O . PHE A 1 240 ? -18.632 8.113 5.185 1.00 87.62 240 PHE A O 1
ATOM 1907 N N . PHE A 1 241 ? -17.211 7.282 3.652 1.00 87.38 241 PHE A N 1
ATOM 1908 C CA . PHE A 1 241 ? -16.039 7.295 4.512 1.00 87.38 241 PHE A CA 1
ATOM 1909 C C . PHE A 1 241 ? -14.843 7.920 3.805 1.00 87.38 241 PHE A C 1
ATOM 1911 O O . PHE A 1 241 ? -14.727 7.860 2.585 1.00 87.38 241 PHE A O 1
ATOM 1918 N N . LYS A 1 242 ? -13.942 8.484 4.607 1.00 90.44 242 LYS A N 1
ATOM 1919 C CA . LYS A 1 242 ? -12.594 8.878 4.198 1.00 90.44 242 LYS A CA 1
ATOM 1920 C C . LYS A 1 242 ? -11.585 8.219 5.125 1.00 90.44 242 LYS A C 1
ATOM 1922 O O . LYS A 1 242 ? -11.841 8.063 6.321 1.00 90.44 242 LYS A O 1
ATOM 1927 N N . ILE A 1 243 ? -10.453 7.831 4.569 1.00 89.25 243 ILE A N 1
ATOM 1928 C CA . ILE A 1 243 ? -9.351 7.178 5.251 1.00 89.25 243 ILE A CA 1
ATOM 1929 C C . ILE A 1 243 ? -8.066 7.888 4.850 1.00 89.25 243 ILE A C 1
ATOM 1931 O O . ILE A 1 243 ? -7.765 7.986 3.664 1.00 89.25 243 ILE A O 1
ATOM 1935 N N . ASP A 1 244 ? -7.279 8.292 5.841 1.00 91.19 244 ASP A N 1
ATOM 1936 C CA . ASP A 1 244 ? -5.874 8.618 5.638 1.00 91.19 244 ASP A CA 1
ATOM 1937 C C . ASP A 1 244 ? -5.012 7.605 6.383 1.00 91.19 244 ASP A C 1
ATOM 1939 O O . ASP A 1 244 ? -5.144 7.396 7.590 1.00 91.19 244 ASP A O 1
ATOM 1943 N N . PHE A 1 245 ? -4.097 6.987 5.658 1.00 91.06 245 PHE A N 1
ATOM 1944 C CA . PHE A 1 245 ? -3.137 6.027 6.164 1.00 91.06 245 PHE A CA 1
ATOM 1945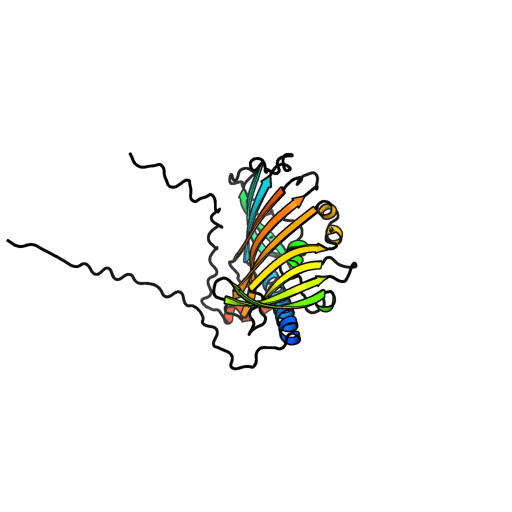 C C . PHE A 1 245 ? -1.720 6.559 5.957 1.00 91.06 245 PHE A C 1
ATOM 1947 O O . PHE A 1 245 ? -1.410 7.144 4.919 1.00 91.06 245 PHE A O 1
ATOM 1954 N N . LEU A 1 246 ? -0.858 6.344 6.947 1.00 92.19 246 LEU A N 1
ATOM 1955 C CA . LEU A 1 246 ? 0.560 6.696 6.923 1.00 92.19 246 LEU A CA 1
ATOM 1956 C C . LEU A 1 246 ? 1.390 5.559 7.509 1.00 92.19 246 LEU A C 1
ATOM 1958 O O . LEU A 1 246 ? 0.998 4.993 8.528 1.00 92.19 246 LEU A O 1
ATOM 1962 N N . GLU A 1 247 ? 2.566 5.306 6.938 1.00 91.50 247 GLU A N 1
ATOM 1963 C CA . GLU A 1 247 ? 3.500 4.271 7.392 1.00 91.50 247 GLU A CA 1
ATOM 1964 C C . GLU A 1 247 ? 4.931 4.814 7.528 1.00 91.50 247 GLU A C 1
ATOM 1966 O O . GLU A 1 247 ? 5.398 5.571 6.673 1.00 91.50 247 GLU A O 1
ATOM 1971 N N . TRP A 1 248 ? 5.617 4.470 8.625 1.00 94.19 248 TRP A N 1
ATOM 1972 C CA . TRP A 1 248 ? 6.983 4.930 8.916 1.00 94.19 248 TRP A CA 1
ATOM 1973 C C . TRP A 1 248 ? 7.692 4.090 9.985 1.00 94.19 248 TRP A C 1
ATOM 1975 O O . TRP A 1 248 ? 7.113 3.190 10.577 1.00 94.19 248 TRP A O 1
ATOM 1985 N N . GLY A 1 249 ? 8.935 4.442 10.305 1.00 94.06 249 GLY A N 1
ATOM 1986 C CA . GLY A 1 249 ? 9.669 3.940 11.462 1.00 94.06 249 GLY A CA 1
ATOM 1987 C C . GLY A 1 249 ? 10.226 2.536 11.281 1.00 94.06 249 GLY A C 1
ATOM 1988 O O . GLY A 1 249 ? 10.339 1.819 12.269 1.00 94.06 249 GLY A O 1
ATOM 1989 N N . TYR A 1 250 ? 10.556 2.149 10.046 1.00 94.25 250 TYR A N 1
ATOM 1990 C CA . TYR A 1 250 ? 11.085 0.822 9.735 1.00 94.25 250 TYR A CA 1
ATOM 1991 C C . TYR A 1 250 ? 12.341 0.480 10.545 1.00 94.25 250 TYR A C 1
ATOM 1993 O O . TYR A 1 250 ? 13.319 1.230 10.549 1.00 94.25 250 TYR A O 1
ATOM 2001 N N . GLN A 1 251 ? 12.313 -0.683 11.193 1.00 93.88 251 GLN A N 1
ATOM 2002 C CA . GLN A 1 251 ? 13.388 -1.264 11.995 1.00 93.88 251 GLN A CA 1
ATOM 2003 C C . GLN A 1 251 ? 13.458 -2.780 11.760 1.00 93.88 251 GLN A C 1
ATOM 2005 O O . GLN A 1 251 ? 12.431 -3.401 11.467 1.00 93.88 251 GLN A O 1
ATOM 2010 N N . PRO A 1 252 ? 14.640 -3.405 11.896 1.00 93.88 252 PRO A N 1
ATOM 2011 C CA . PRO A 1 252 ? 14.756 -4.848 11.744 1.00 93.88 252 PRO A CA 1
ATOM 2012 C C . PRO A 1 252 ? 13.978 -5.560 12.853 1.00 93.88 252 PRO A C 1
ATOM 2014 O O . PRO A 1 252 ? 14.126 -5.234 14.032 1.00 93.88 252 PRO A O 1
ATOM 2017 N N . ASN A 1 253 ? 13.170 -6.557 12.489 1.00 93.25 253 ASN A N 1
ATOM 2018 C CA . ASN A 1 253 ? 12.554 -7.436 13.475 1.00 93.25 253 ASN A CA 1
ATOM 2019 C C . ASN A 1 253 ? 13.575 -8.506 13.910 1.00 93.25 253 ASN A C 1
ATOM 2021 O O . ASN A 1 253 ? 14.084 -9.229 13.050 1.00 93.25 253 ASN A O 1
ATOM 2025 N N . PRO A 1 254 ? 13.856 -8.675 15.217 1.00 91.19 254 PRO A N 1
ATOM 2026 C CA . PRO A 1 254 ? 14.793 -9.690 15.706 1.00 91.19 254 PRO A CA 1
ATOM 2027 C C . PRO A 1 254 ? 14.470 -11.133 15.283 1.00 91.19 254 PRO A C 1
ATOM 2029 O O . PRO A 1 254 ? 15.362 -11.979 15.275 1.00 91.19 254 PRO A O 1
ATOM 2032 N N . LEU A 1 255 ? 13.215 -11.431 14.929 1.00 93.44 255 LEU A N 1
ATOM 2033 C CA . LEU A 1 255 ? 12.789 -12.753 14.457 1.00 93.44 255 LEU A CA 1
ATOM 2034 C C . LEU A 1 255 ? 13.219 -13.063 13.012 1.00 93.44 255 LEU A C 1
ATOM 2036 O O . LEU A 1 255 ? 13.188 -14.230 12.611 1.00 93.44 255 LEU A O 1
ATOM 2040 N N . TYR A 1 256 ? 13.636 -12.044 12.255 1.00 93.88 256 TYR A N 1
ATOM 2041 C CA . TYR A 1 256 ? 13.992 -12.117 10.837 1.00 93.88 256 TYR A CA 1
ATOM 2042 C C . TYR A 1 256 ? 15.388 -11.534 10.593 1.00 93.88 256 TYR A C 1
ATOM 2044 O O . TYR A 1 256 ? 15.535 -10.413 10.102 1.00 93.88 256 TYR A O 1
ATOM 2052 N N . PRO A 1 257 ? 16.455 -12.278 10.934 1.00 92.06 257 PRO A N 1
ATOM 2053 C CA . PRO A 1 257 ? 17.823 -11.803 10.733 1.00 92.06 257 PRO A CA 1
ATOM 2054 C C . PRO A 1 257 ? 18.171 -11.583 9.250 1.00 92.06 257 PRO A C 1
ATOM 2056 O O . PRO A 1 257 ? 19.098 -10.841 8.944 1.00 92.06 257 PRO A O 1
ATOM 2059 N N . ASP A 1 258 ? 17.414 -12.172 8.322 1.00 92.56 258 ASP A N 1
ATOM 2060 C CA . ASP A 1 258 ? 17.530 -11.975 6.874 1.00 92.56 258 ASP A CA 1
ATOM 2061 C C . ASP A 1 258 ? 17.216 -10.540 6.422 1.00 92.56 258 ASP A C 1
ATOM 2063 O O . ASP A 1 258 ? 17.644 -10.133 5.340 1.00 92.56 258 ASP A O 1
ATOM 2067 N N . VAL A 1 259 ? 16.534 -9.744 7.254 1.00 92.62 259 VAL A N 1
ATOM 2068 C CA . VAL A 1 259 ? 16.306 -8.322 6.973 1.00 92.62 259 VAL A CA 1
ATOM 2069 C C . VAL A 1 259 ? 17.473 -7.433 7.417 1.00 92.62 259 VAL A C 1
ATOM 2071 O O . VAL A 1 259 ? 17.615 -6.323 6.913 1.00 92.62 259 VAL A O 1
ATOM 2074 N N . VAL A 1 260 ? 18.362 -7.900 8.302 1.00 92.69 260 VAL A N 1
ATOM 2075 C CA . VAL A 1 260 ? 19.484 -7.097 8.833 1.00 92.69 260 VAL A CA 1
ATOM 2076 C C . VAL A 1 260 ? 20.398 -6.537 7.729 1.00 92.69 260 VAL A C 1
ATOM 2078 O O . VAL A 1 260 ? 20.657 -5.331 7.761 1.00 92.69 260 VAL A O 1
ATOM 2081 N N . PRO A 1 261 ? 20.791 -7.300 6.685 1.00 94.00 261 PRO A N 1
ATOM 2082 C CA . PRO A 1 261 ? 21.612 -6.770 5.591 1.00 94.00 261 PRO A CA 1
ATOM 2083 C C . PRO A 1 261 ? 20.974 -5.603 4.820 1.00 94.00 261 PRO A C 1
ATOM 2085 O O . PRO A 1 261 ? 21.670 -4.840 4.150 1.00 94.00 261 PRO A O 1
ATOM 2088 N N . TYR A 1 262 ? 19.647 -5.440 4.884 1.00 92.44 262 TYR A N 1
ATOM 2089 C CA . TYR A 1 262 ? 18.971 -4.276 4.308 1.00 92.44 262 TYR A CA 1
ATOM 2090 C C . TYR A 1 262 ? 19.200 -3.010 5.135 1.00 92.44 262 TYR A C 1
ATOM 2092 O O . TYR A 1 262 ? 19.275 -1.926 4.559 1.00 92.44 262 TYR A O 1
ATOM 2100 N N . PHE A 1 263 ? 19.311 -3.136 6.458 1.00 93.31 263 PHE A N 1
ATOM 2101 C CA . PHE A 1 263 ? 19.576 -2.027 7.377 1.00 93.31 263 PHE A CA 1
ATOM 2102 C C . PHE A 1 263 ? 21.063 -1.663 7.428 1.00 93.31 263 PHE A C 1
ATOM 2104 O O . PHE A 1 263 ? 21.396 -0.488 7.532 1.00 93.31 263 PHE A O 1
ATOM 2111 N N . GLU A 1 264 ? 21.962 -2.632 7.241 1.00 91.88 264 GLU A N 1
ATOM 2112 C CA . GLU A 1 264 ? 23.408 -2.383 7.112 1.00 91.88 264 GLU A CA 1
ATOM 2113 C C . GLU A 1 264 ? 23.752 -1.473 5.921 1.00 91.88 264 GLU A C 1
ATOM 2115 O O . GLU A 1 264 ? 24.719 -0.716 5.972 1.00 91.88 264 GLU A O 1
ATOM 2120 N N . LYS A 1 265 ? 22.929 -1.485 4.863 1.00 89.69 265 LYS A N 1
ATOM 2121 C CA . LYS A 1 265 ? 23.045 -0.570 3.711 1.00 89.69 265 LYS A CA 1
ATOM 2122 C C . LYS A 1 265 ? 22.579 0.857 4.009 1.00 89.69 265 LYS A C 1
ATOM 2124 O O . LYS A 1 265 ? 22.699 1.727 3.151 1.00 89.69 265 LYS A O 1
ATOM 2129 N N . MET A 1 266 ? 22.013 1.099 5.189 1.00 90.75 266 MET A N 1
ATOM 2130 C CA . MET A 1 266 ? 21.433 2.379 5.580 1.00 90.75 266 MET A CA 1
ATOM 2131 C C . MET A 1 266 ? 21.704 2.697 7.069 1.00 90.75 266 MET A C 1
ATOM 2133 O O . MET A 1 266 ? 20.768 2.913 7.836 1.00 90.75 266 MET A O 1
ATOM 2137 N N . PRO A 1 267 ? 22.984 2.745 7.498 1.00 83.31 267 PRO A N 1
ATOM 2138 C CA . PRO A 1 267 ? 23.373 2.782 8.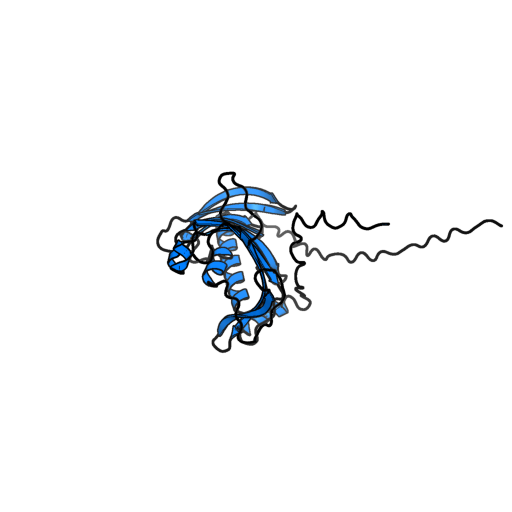915 1.00 83.31 267 PRO A CA 1
ATOM 2139 C C . PRO A 1 267 ? 22.878 4.024 9.673 1.00 83.31 267 PRO A C 1
ATOM 2141 O O . PRO A 1 267 ? 22.602 3.946 10.867 1.00 83.31 267 PRO A O 1
ATOM 2144 N N . ASP A 1 268 ? 22.710 5.148 8.975 1.00 86.44 268 ASP A N 1
ATOM 2145 C CA . ASP A 1 268 ? 22.238 6.416 9.547 1.00 86.44 268 ASP A CA 1
ATOM 2146 C C . ASP A 1 268 ? 20.760 6.704 9.238 1.00 86.44 268 ASP A C 1
ATOM 2148 O O . ASP A 1 268 ? 20.269 7.814 9.469 1.00 86.44 268 ASP A O 1
ATOM 2152 N N . PHE A 1 269 ? 20.035 5.732 8.676 1.00 87.19 269 PHE A N 1
ATOM 2153 C CA . PHE A 1 269 ? 18.654 5.941 8.267 1.00 87.19 269 PHE A CA 1
ATOM 2154 C C . PHE A 1 269 ? 17.752 6.159 9.476 1.00 87.19 269 PHE A C 1
ATOM 2156 O O . PHE A 1 269 ? 17.609 5.312 10.357 1.00 87.19 269 PHE A O 1
ATOM 2163 N N . LYS A 1 270 ? 17.109 7.324 9.485 1.00 84.50 270 LYS A N 1
ATOM 2164 C CA . LYS A 1 270 ? 16.040 7.661 10.414 1.00 84.50 270 LYS A CA 1
ATOM 2165 C C . LYS A 1 270 ? 14.775 7.856 9.611 1.00 84.50 270 LYS A C 1
ATOM 2167 O O . LYS A 1 270 ? 14.758 8.635 8.661 1.00 84.50 270 LYS A O 1
ATOM 2172 N N . ASP A 1 271 ? 13.719 7.192 10.046 1.00 86.44 271 ASP A N 1
ATOM 2173 C CA . ASP A 1 271 ? 12.408 7.279 9.425 1.00 86.44 271 ASP A CA 1
ATOM 2174 C C . ASP A 1 271 ? 11.412 7.915 10.398 1.00 86.44 271 ASP A C 1
ATOM 2176 O O . ASP A 1 271 ? 10.643 7.208 11.060 1.00 86.44 271 ASP A O 1
ATOM 2180 N N . PRO A 1 272 ? 11.501 9.243 10.602 1.00 85.69 272 PRO A N 1
ATOM 2181 C CA . PRO A 1 272 ? 10.667 9.922 11.575 1.00 85.69 272 PRO A CA 1
ATOM 2182 C C . PRO A 1 272 ? 9.195 9.835 11.178 1.00 85.69 272 PRO A C 1
ATOM 2184 O O . PRO A 1 272 ? 8.847 9.720 10.002 1.00 85.69 272 PRO A O 1
ATOM 2187 N N . ALA A 1 273 ? 8.323 9.961 12.177 1.00 83.25 273 ALA A N 1
ATOM 2188 C CA . ALA A 1 273 ? 6.895 10.041 11.929 1.00 83.25 273 ALA A CA 1
ATOM 2189 C C . ALA A 1 273 ? 6.594 11.193 10.956 1.00 83.25 273 ALA A C 1
ATOM 2191 O O . ALA A 1 273 ? 6.976 12.334 11.240 1.00 83.25 273 ALA A O 1
ATOM 2192 N N . PRO A 1 274 ? 5.895 10.937 9.836 1.00 80.56 274 PRO A N 1
ATOM 2193 C CA . PRO A 1 274 ? 5.478 11.999 8.944 1.00 80.56 274 PRO A CA 1
ATOM 2194 C C . PRO A 1 274 ? 4.548 12.950 9.700 1.00 80.56 274 PRO A C 1
ATOM 2196 O O . PRO A 1 274 ? 3.789 12.531 10.589 1.00 80.56 274 PRO A O 1
ATOM 2199 N N . ALA A 1 275 ? 4.591 14.236 9.347 1.00 73.88 275 ALA A N 1
ATOM 2200 C CA . ALA A 1 275 ? 3.590 15.179 9.826 1.00 73.88 275 ALA A CA 1
ATOM 2201 C C . ALA A 1 275 ? 2.196 14.611 9.517 1.00 73.88 275 ALA A C 1
ATOM 2203 O O . ALA A 1 275 ? 2.001 13.962 8.487 1.00 73.88 275 ALA A O 1
ATOM 2204 N N . ALA A 1 276 ? 1.236 14.795 10.428 1.00 66.25 276 ALA A N 1
ATOM 2205 C CA . ALA A 1 276 ? -0.146 14.464 10.098 1.00 66.25 276 ALA A CA 1
ATOM 2206 C C . ALA A 1 276 ? -0.535 15.225 8.823 1.00 66.25 276 ALA A C 1
ATOM 2208 O O . ALA A 1 276 ? -0.086 16.360 8.631 1.00 66.25 276 ALA A O 1
ATOM 2209 N N . PHE A 1 277 ? -1.342 14.607 7.959 1.00 59.53 277 PHE A N 1
ATOM 2210 C CA . PHE A 1 277 ? -1.935 15.343 6.852 1.00 59.53 277 PHE A CA 1
ATOM 2211 C C . PHE A 1 277 ? -2.665 16.551 7.435 1.00 59.53 277 PHE A C 1
ATOM 2213 O O . PHE A 1 277 ? -3.594 16.389 8.225 1.00 59.53 277 PHE A O 1
ATOM 2220 N N . ARG A 1 278 ? -2.200 17.761 7.104 1.00 49.31 278 ARG A N 1
ATOM 2221 C CA . ARG A 1 278 ? -2.983 18.969 7.359 1.00 49.31 278 ARG A CA 1
ATOM 2222 C C . ARG A 1 278 ? -4.241 18.836 6.520 1.00 49.31 278 ARG A C 1
ATOM 2224 O O . ARG A 1 278 ? -4.125 18.566 5.319 1.00 49.31 278 ARG A O 1
ATOM 2231 N N . ARG A 1 279 ? -5.417 18.972 7.132 1.00 51.41 279 ARG A N 1
ATOM 2232 C CA . ARG A 1 279 ? -6.638 18.997 6.332 1.00 51.41 279 ARG A CA 1
ATOM 2233 C C . ARG A 1 279 ? -6.599 20.259 5.470 1.00 51.41 279 ARG A C 1
ATOM 2235 O O . ARG A 1 279 ? -6.123 21.289 5.947 1.00 51.41 279 ARG A O 1
ATOM 2242 N N . PRO A 1 280 ? -7.101 20.210 4.229 1.00 37.81 280 PRO A N 1
ATOM 2243 C CA . PRO A 1 280 ? -7.301 21.414 3.427 1.00 37.81 280 PRO A CA 1
ATOM 2244 C C . PRO A 1 280 ? -8.116 22.494 4.161 1.00 37.81 280 PRO A C 1
ATOM 2246 O O . PRO A 1 280 ? -7.916 23.674 3.910 1.00 37.81 280 PRO A O 1
ATOM 2249 N N . ASP A 1 281 ? -8.961 22.095 5.116 1.00 43.75 281 ASP A N 1
ATOM 2250 C CA . ASP A 1 281 ? -9.827 23.001 5.880 1.00 43.75 281 ASP A CA 1
ATOM 2251 C C . ASP A 1 281 ? -9.155 23.600 7.138 1.00 43.75 281 ASP A C 1
ATOM 2253 O O . ASP A 1 281 ? -9.733 24.460 7.797 1.00 43.75 281 ASP A O 1
ATOM 2257 N N . ASP A 1 282 ? -7.922 23.198 7.481 1.00 40.03 282 ASP A N 1
ATOM 2258 C CA . ASP A 1 282 ? -7.200 23.743 8.647 1.00 40.03 282 ASP A CA 1
ATOM 2259 C C . ASP A 1 282 ? -6.601 25.145 8.385 1.00 40.03 282 ASP A C 1
ATOM 2261 O O . ASP A 1 282 ? -5.979 25.732 9.275 1.00 40.03 282 ASP A O 1
ATOM 2265 N N . THR A 1 283 ? -6.768 25.711 7.183 1.00 35.22 283 THR A N 1
ATOM 2266 C CA . THR A 1 283 ? -6.269 27.057 6.839 1.00 35.22 283 THR A CA 1
ATOM 2267 C C . THR A 1 283 ? -7.137 28.219 7.325 1.00 35.22 283 THR A C 1
ATOM 2269 O O . THR A 1 283 ? -6.632 29.339 7.357 1.00 35.22 283 THR A O 1
ATOM 2272 N N . ASP A 1 284 ? -8.363 27.985 7.805 1.00 34.22 284 ASP A N 1
ATOM 2273 C CA . ASP A 1 284 ? -9.287 29.085 8.145 1.00 34.22 284 ASP A CA 1
ATOM 2274 C C . ASP A 1 284 ? -9.451 29.358 9.654 1.00 34.22 284 ASP A C 1
ATOM 2276 O O . ASP A 1 284 ? -10.148 30.293 10.045 1.00 34.22 284 ASP A O 1
ATOM 2280 N N . ALA A 1 285 ? -8.767 28.614 10.532 1.00 34.03 285 ALA A N 1
ATOM 2281 C CA . ALA A 1 285 ? -8.845 28.828 11.987 1.00 34.03 285 ALA A CA 1
ATOM 2282 C C . ALA A 1 285 ? -7.701 29.685 12.577 1.00 34.03 285 ALA A C 1
ATOM 2284 O O . ALA A 1 285 ? -7.703 29.974 13.772 1.00 34.03 285 ALA A O 1
ATOM 2285 N N . ALA A 1 286 ? -6.729 30.121 11.768 1.00 32.47 286 ALA A N 1
ATOM 2286 C CA . ALA A 1 286 ? -5.576 30.914 12.218 1.00 32.47 286 ALA A CA 1
ATOM 2287 C C . ALA A 1 286 ? -5.715 32.421 11.916 1.00 32.47 286 ALA A C 1
ATOM 2289 O O . ALA A 1 286 ? -4.728 33.097 11.629 1.00 32.47 286 ALA A O 1
ATOM 2290 N N . GLY A 1 287 ? -6.943 32.945 11.951 1.00 33.09 287 GLY A N 1
ATOM 2291 C CA . GLY A 1 287 ? -7.255 34.311 11.527 1.00 33.09 287 GLY A CA 1
ATOM 2292 C C . GLY A 1 287 ? -8.265 35.042 12.406 1.00 33.09 287 GLY A C 1
ATOM 2293 O O . GLY A 1 287 ? -9.043 35.829 11.882 1.00 33.09 287 GLY A O 1
ATOM 2294 N N . SER A 1 288 ? -8.302 34.799 13.718 1.00 33.94 288 SER A N 1
ATOM 2295 C CA . SER A 1 288 ? -9.116 35.631 14.617 1.00 33.94 288 SER A CA 1
ATOM 2296 C C . SER A 1 288 ? -8.625 35.614 16.061 1.00 33.94 288 SER A C 1
ATOM 2298 O O . SER A 1 288 ? -9.383 35.289 16.964 1.00 33.94 288 SER A O 1
ATOM 2300 N N . GLU A 1 289 ? -7.372 35.994 16.288 1.00 31.22 289 GLU A N 1
ATOM 2301 C CA . GLU A 1 289 ? -6.966 36.595 17.560 1.00 31.22 289 GLU A CA 1
ATOM 2302 C C . GLU A 1 289 ? -5.880 37.633 17.280 1.00 31.22 289 GLU A C 1
ATOM 2304 O O . GLU A 1 289 ? -4.732 37.282 17.038 1.00 31.22 289 GLU A O 1
ATOM 2309 N N . GLN A 1 290 ? -6.248 38.912 17.310 1.00 27.22 290 GLN A N 1
ATOM 2310 C CA . GLN A 1 290 ? -5.431 39.964 17.913 1.00 27.22 290 GLN A CA 1
ATOM 2311 C C . GLN A 1 290 ? -6.365 41.107 18.370 1.00 27.22 290 GLN A C 1
ATOM 2313 O O . GLN A 1 290 ? -7.398 41.316 17.731 1.00 27.22 290 GLN A O 1
ATOM 2318 N N . PRO A 1 291 ? -6.055 41.749 19.512 1.00 39.41 291 PRO A N 1
ATOM 2319 C CA . PRO A 1 291 ? -6.948 42.653 20.244 1.00 39.41 291 PRO A CA 1
ATOM 2320 C C . PRO A 1 291 ? -7.230 43.985 19.542 1.00 39.41 291 PRO A C 1
ATOM 2322 O O . PRO A 1 291 ? -6.369 44.448 18.759 1.00 39.41 291 PRO A O 1
#

Nearest PDB structures (foldseek):
  3bk5-assembly1_A  TM=4.071E-01  e=3.810E-06  Vibrio parahaemolyticus RIMD 2210633
  2v43-assembly1_B  TM=2.949E-01  e=4.262E-06  Escherichia coli BL21(DE3)
  2v43-assembly2_C-2  TM=3.014E-01  e=3.602E-06  Escherichia coli BL21(DE3)
  2p4b-assembly2_C-2  TM=2.869E-01  e=4.030E-06  Escherichia coli K-12
  2v43-assembly1_A  TM=2.660E-01  e=6.679E-06  Escherichia coli BL21(DE3)

Foldseek 3Di:
DDDDDDPPPDPPPPDDPPPPPPPPDPDDFDDPVVLLLLAQVLLVLQVVQQLQWKWKKKKWKWFFAAQDPVRDTDPTPFIKIWMWIWYQDPVSDIFTFTPWMAGRVRHTDDGDRPDGDPPPFPPVVSCVFNVRHPVCSVQWDKDWPQWDQDPNAIWTKIWTDGPDQPDKGFGWIFTARRRRSYTQKTWTFDIHPCCVRPVLCVQFPGKIKMWGWDQDLLRRIYTAKMWMKGAGPRPVRHHIMIMIMGMWDIDGDPVCCVSVVSCVSPVPDDTDDDDPPDPPPNVPPPPDDDD

Sequence (291 aa):
MIRSILIAVVLLAVMPAVLVAQGAVDGSPPSLAELIDNLANAQHRGSFFRDRCVYFQRLYVERFKERTPEGVYADSIYQRLSVAEVSADKDREVIARLVSDTDGKLKPKAVSESSRNVFGAPRFLELLFFPLYPERKGLFEITDLGEAVIDERKCRILRIYPHSDAEPLVEGVFYVDPVSGHPVRLVVDRLHHFELLDDNLDGLVELHAQVEYRTLPNGVTVPQACRADGNSRISRYKGFFKIDFLEWGYQPNPLYPDVVPYFEKMPDFKDPAPAAFRRPDDTDAAGSEQP

Solvent-accessible surface area (backbone atoms only — not comparable to full-atom values): 16508 Å² total; per-residue (Å²): 137,84,85,88,83,83,82,79,80,78,80,76,82,74,75,77,77,80,72,79,72,76,73,84,72,95,59,80,68,58,52,72,68,54,30,53,51,34,30,13,47,34,31,43,50,19,51,58,49,54,62,37,20,29,30,37,39,37,42,37,40,39,31,22,49,58,62,44,99,86,70,48,68,50,74,74,74,30,30,34,44,37,32,23,42,32,34,49,48,100,86,66,48,77,41,41,35,36,75,42,38,35,40,57,77,59,44,80,47,93,69,50,89,85,36,58,60,72,81,81,42,70,65,56,55,42,42,70,75,39,62,38,33,72,93,44,47,85,45,38,51,72,44,78,77,50,74,50,73,55,96,92,37,67,25,33,34,37,36,38,40,65,79,56,91,86,52,65,42,58,25,31,38,39,31,20,35,56,76,72,16,39,64,42,34,38,39,36,67,38,76,40,58,52,36,81,80,39,76,73,42,67,29,56,76,45,51,39,34,41,37,35,37,44,68,44,87,61,70,47,36,38,72,38,35,34,42,35,37,35,35,29,64,29,87,94,60,49,19,36,38,40,36,43,37,38,47,36,47,74,41,73,27,89,91,32,68,85,44,43,70,52,47,69,61,34,81,83,72,76,51,68,80,72,77,74,83,74,57,89,75,66,73,74,77,85,76,83,84,79,137

Radius of gyration: 22.3 Å; Cα contacts (8 Å, |Δi|>4): 568; chains: 1; bounding box: 58×79×50 Å

Secondary structure (DSSP, 8-state):
--------------------------SPPPPHHHHHHHHHHHHHHHHHHHHTEEEEEEEEEEEEPPPPTTSPPPSEEEEEEEEEEEEE-TTS-EEEEEEEEB-TBS-B----TT-B-----HHHHHHHH----TTTGGGEEEEEEEEEEETTEEEEEEEEEE--SSS-EEEEEEEE-TTT--EEEEEEEEEESGGGT-GGGGGEEEEEEEEEEEE-TTS-EEEEEEEEEEEE--TTT-EEEEEEEEEEEEEE-TT-GGGHHHHHT-TT---PPPPP---GGGGSSSS----

pLDDT: mean 80.73, std 19.82, range [27.22, 97.81]